Protein AF-0000000070408803 (afdb_homodimer)

Foldseek 3Di:
DPPDPPPPPPPPPPPVPPVDDALLDDPQADFDDQPPPDDQPCSVLLRSLRSLLSLCLQQVVVVVHDNVVSLVSSLVSQLVSLVPDPDDVSSVVSNVSSVVSSVRCVVPVPVSRDPDHDPCSPPPNSVVSD/DPPPPPPPPPPPPPPVPVVDDALLDDPQADQDDQPPPDDQPCSVLLRSLRSLLSLCLQQVVVVVHDNVVSLVSSLVSQLVSLVPDPDDVSSVVSNVSSVVSSVRCVVPVPVSRDPDHDPCSPPPNSVVSD

Structure (mmCIF, N/CA/C/O backbone):
data_AF-0000000070408803-model_v1
#
loop_
_entity.id
_entity.type
_entity.pdbx_description
1 polymer 'Uncharacterized protein LOC111105565'
#
loop_
_atom_site.group_PDB
_atom_site.id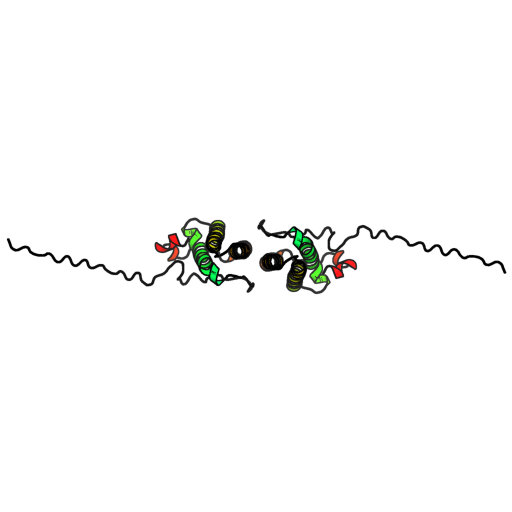
_atom_site.type_symbol
_atom_site.label_atom_id
_atom_site.label_alt_id
_atom_site.label_comp_id
_atom_site.label_asym_id
_atom_site.label_entity_id
_atom_site.label_seq_id
_atom_site.pdbx_PDB_ins_code
_atom_site.Cartn_x
_atom_site.Cartn_y
_atom_site.Cartn_z
_atom_site.occupancy
_atom_site.B_iso_or_equiv
_atom_site.auth_seq_id
_atom_site.auth_comp_id
_atom_site.auth_asym_id
_atom_site.auth_atom_id
_atom_site.pdbx_PDB_model_num
ATOM 1 N N . MET A 1 1 ? -14.156 -77.062 -26.797 1 40.03 1 MET A N 1
ATOM 2 C CA . MET A 1 1 ? -13.539 -75.688 -26.906 1 40.03 1 MET A CA 1
ATOM 3 C C . MET A 1 1 ? -13.445 -75.062 -25.531 1 40.03 1 MET A C 1
ATOM 5 O O . MET A 1 1 ? -14.469 -74.812 -24.875 1 40.03 1 MET A O 1
ATOM 9 N N . ARG A 1 2 ? -12.375 -75.375 -24.672 1 54.78 2 ARG A N 1
ATOM 10 C CA . ARG A 1 2 ? -12.094 -74.875 -23.312 1 54.78 2 ARG A CA 1
ATOM 11 C C . ARG A 1 2 ? -11.805 -73.375 -23.281 1 54.78 2 ARG A C 1
ATOM 13 O O . ARG A 1 2 ? -10.906 -72.938 -23.969 1 54.78 2 ARG A O 1
ATOM 20 N N . TRP A 1 3 ? -12.82 -72.562 -23.016 1 51.97 3 TRP A N 1
ATOM 21 C CA . TRP A 1 3 ? -12.672 -71.125 -22.891 1 51.97 3 TRP A CA 1
ATOM 22 C C . TRP A 1 3 ? -11.719 -70.75 -21.75 1 51.97 3 TRP A C 1
ATOM 24 O O . TRP A 1 3 ? -11.922 -71.188 -20.609 1 51.97 3 TRP A O 1
ATOM 34 N N . ALA A 1 4 ? -10.391 -70.562 -21.984 1 54.19 4 ALA A N 1
ATOM 35 C CA . ALA A 1 4 ? -9.43 -70 -21.031 1 54.19 4 ALA A CA 1
ATOM 36 C C . ALA A 1 4 ? -9.789 -68.562 -20.672 1 54.19 4 ALA A C 1
ATOM 38 O O . ALA A 1 4 ? -9.945 -67.688 -21.547 1 54.19 4 ALA A O 1
ATOM 39 N N . PHE A 1 5 ? -10.492 -68.25 -19.547 1 55.41 5 PHE A N 1
ATOM 40 C CA . PHE A 1 5 ? -10.719 -66.938 -19.016 1 55.41 5 PHE A CA 1
ATOM 41 C C . PHE A 1 5 ? -9.398 -66.25 -18.703 1 55.41 5 PHE A C 1
ATOM 43 O O . PHE A 1 5 ? -8.555 -66.812 -17.984 1 55.41 5 PHE A O 1
ATOM 50 N N . LEU A 1 6 ? -8.828 -65.438 -19.594 1 50.31 6 LEU A N 1
ATOM 51 C CA . LEU A 1 6 ? -7.68 -64.625 -19.297 1 50.31 6 LEU A CA 1
ATOM 52 C C . LEU A 1 6 ? -8.023 -63.562 -18.219 1 50.31 6 LEU A C 1
ATOM 54 O O . LEU A 1 6 ? -8.953 -62.781 -18.375 1 50.31 6 LEU A O 1
ATOM 58 N N . LEU A 1 7 ? -7.789 -63.844 -16.938 1 50.59 7 LEU A N 1
ATOM 59 C CA . LEU A 1 7 ? -7.898 -62.844 -15.859 1 50.59 7 LEU A CA 1
ATOM 60 C C . LEU A 1 7 ? -6.945 -61.688 -16.094 1 50.59 7 LEU A C 1
ATOM 62 O O . LEU A 1 7 ? -5.723 -61.875 -16.062 1 50.59 7 LEU A O 1
ATOM 66 N N . VAL A 1 8 ? -7.324 -60.656 -16.844 1 52.09 8 VAL A N 1
ATOM 67 C CA . VAL A 1 8 ? -6.543 -59.406 -16.938 1 52.09 8 VAL A CA 1
ATOM 68 C C . VAL A 1 8 ? -6.516 -58.719 -15.586 1 52.09 8 VAL A C 1
ATOM 70 O O . VAL A 1 8 ? -7.555 -58.281 -15.086 1 52.09 8 VAL A O 1
ATOM 73 N N . VAL A 1 9 ? -5.547 -58.969 -14.734 1 47.66 9 VAL A N 1
ATOM 74 C CA . VAL A 1 9 ? -5.328 -58.188 -13.523 1 47.66 9 VAL A CA 1
ATOM 75 C C . VAL A 1 9 ? -4.926 -56.781 -13.898 1 47.66 9 VAL A C 1
ATOM 77 O O . VAL A 1 9 ? -3.877 -56.562 -14.508 1 47.66 9 VAL A O 1
ATOM 80 N N . VAL A 1 10 ? -5.867 -55.812 -14.07 1 48.94 10 VAL A N 1
ATOM 81 C CA . VAL A 1 10 ? -5.512 -54.406 -14.156 1 48.94 10 VAL A CA 1
ATOM 82 C C . VAL A 1 10 ? -4.859 -53.969 -12.859 1 48.94 10 VAL A C 1
ATOM 84 O O . VAL A 1 10 ? -5.508 -53.938 -11.805 1 48.94 10 VAL A O 1
ATOM 87 N N . ILE A 1 11 ? -3.602 -54.156 -12.711 1 42.72 11 ILE A N 1
ATOM 88 C CA . ILE A 1 11 ? -2.9 -53.531 -11.594 1 42.72 11 ILE A CA 1
ATOM 89 C C . ILE A 1 11 ? -3.066 -52 -11.672 1 42.72 11 ILE A C 1
ATOM 91 O O . ILE A 1 11 ? -2.557 -51.375 -12.594 1 42.72 11 ILE A O 1
A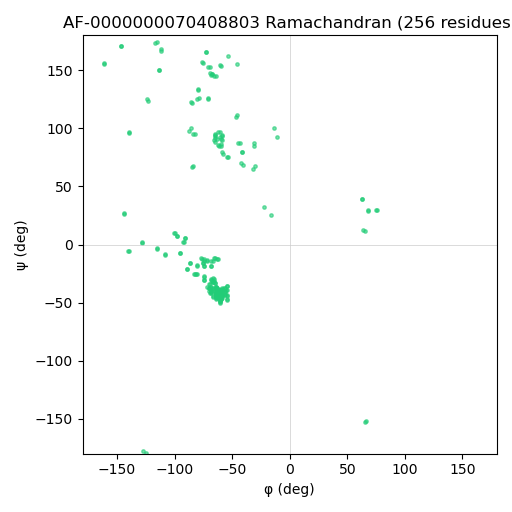TOM 95 N N . THR A 1 12 ? -4.176 -51.406 -11.25 1 42.53 12 THR A N 1
ATOM 96 C CA . THR A 1 12 ? -4.176 -49.969 -11.031 1 42.53 12 THR A CA 1
ATOM 97 C C . THR A 1 12 ? -3.059 -49.562 -10.078 1 42.53 12 THR A C 1
ATOM 99 O O . THR A 1 12 ? -3.072 -49.938 -8.898 1 42.53 12 THR A O 1
ATOM 102 N N . ILE A 1 13 ? -1.897 -49.562 -10.539 1 40.66 13 ILE A N 1
ATOM 103 C CA . ILE A 1 13 ? -0.877 -48.938 -9.711 1 40.66 13 ILE A CA 1
ATOM 104 C C . ILE A 1 13 ? -1.43 -47.656 -9.094 1 40.66 13 ILE A C 1
ATOM 106 O O . ILE A 1 13 ? -1.792 -46.719 -9.82 1 40.66 13 ILE A O 1
ATOM 110 N N . TRP A 1 14 ? -2.199 -47.781 -8.055 1 40.31 14 TRP A N 1
ATOM 111 C CA . TRP A 1 14 ? -2.393 -46.594 -7.254 1 40.31 14 TRP A CA 1
ATOM 112 C C . TRP A 1 14 ? -1.082 -45.812 -7.09 1 40.31 14 TRP A C 1
ATOM 114 O O . TRP A 1 14 ? -0.12 -46.344 -6.523 1 40.31 14 TRP A O 1
ATOM 124 N N . TYR A 1 15 ? -0.55 -45.219 -8.086 1 40.38 15 TYR A N 1
ATOM 125 C CA . TYR A 1 15 ? 0.474 -44.25 -7.742 1 40.38 15 TYR A CA 1
ATOM 126 C C . TYR A 1 15 ? 0.026 -43.375 -6.578 1 40.38 15 TYR A C 1
ATOM 128 O O . TYR A 1 15 ? -1.037 -42.75 -6.633 1 40.38 15 TYR A O 1
ATOM 136 N N . PRO A 1 16 ? 0.269 -43.812 -5.402 1 40.84 16 PRO A N 1
ATOM 137 C CA . PRO A 1 16 ? -0.025 -42.75 -4.43 1 40.84 16 PRO A CA 1
ATOM 138 C C . PRO A 1 16 ? 0.214 -41.344 -4.988 1 40.84 16 PRO A C 1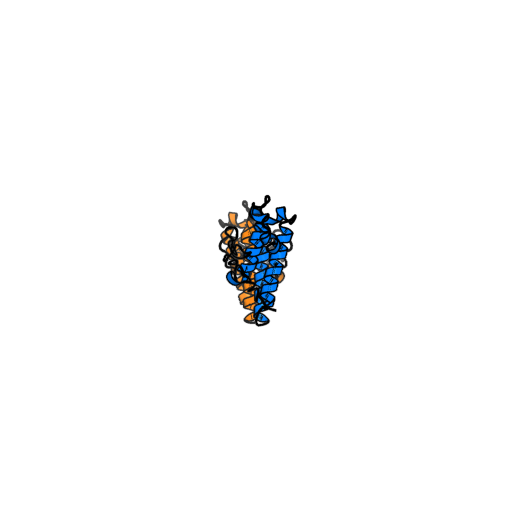
ATOM 140 O O . PRO A 1 16 ? 1.263 -41.094 -5.586 1 40.84 16 PRO A O 1
ATOM 143 N N . GLU A 1 17 ? -0.693 -40.719 -5.625 1 42.16 17 GLU A N 1
ATOM 144 C CA . GLU A 1 17 ? -0.375 -39.312 -5.723 1 42.16 17 GLU A CA 1
ATOM 145 C C . GLU A 1 17 ? 0.404 -38.812 -4.504 1 42.16 17 GLU A C 1
ATOM 147 O O . GLU A 1 17 ? -0.068 -38.938 -3.369 1 42.16 17 GLU A O 1
ATOM 152 N N . ALA A 1 18 ? 1.657 -39.25 -4.188 1 43.44 18 ALA A N 1
ATOM 153 C CA . ALA A 1 18 ? 2.451 -38.688 -3.105 1 43.44 18 ALA A CA 1
ATOM 154 C C . ALA A 1 18 ? 1.843 -37.375 -2.623 1 43.44 18 ALA A C 1
ATOM 156 O O . ALA A 1 18 ? 1.353 -36.562 -3.428 1 43.44 18 ALA A O 1
ATOM 157 N N . GLU A 1 19 ? 1.168 -37.25 -1.665 1 49.53 19 GLU A N 1
ATOM 158 C CA . GLU A 1 19 ? 0.649 -36 -1.085 1 49.53 19 GLU A CA 1
ATOM 159 C C . GLU A 1 19 ? 1.49 -34.812 -1.506 1 49.53 19 GLU A C 1
ATOM 161 O O . GLU A 1 19 ? 2.512 -34.5 -0.884 1 49.53 19 GLU A O 1
ATOM 166 N N . GLY A 1 20 ? 2.117 -34.812 -2.805 1 55.22 20 GLY A N 1
ATOM 167 C CA . GLY A 1 20 ? 3.131 -34.219 -3.664 1 55.22 20 GLY A CA 1
ATOM 168 C C . GLY A 1 20 ? 3.133 -32.688 -3.623 1 55.22 20 GLY A C 1
ATOM 169 O O . GLY A 1 20 ? 2.182 -32.094 -3.139 1 55.22 20 GLY A O 1
ATOM 170 N N . LEU A 1 21 ? 4.375 -32.156 -3.973 1 67.44 21 LEU A N 1
ATOM 171 C CA . LEU A 1 21 ? 4.605 -30.719 -4.211 1 67.44 21 LEU A CA 1
ATOM 172 C C . LEU A 1 21 ? 3.506 -30.141 -5.09 1 67.44 21 LEU A C 1
ATOM 174 O O . LEU A 1 21 ? 3.082 -30.766 -6.062 1 67.44 21 LEU A O 1
ATOM 178 N N . SER A 1 22 ? 2.807 -29.359 -4.457 1 87.38 22 SER A N 1
ATOM 179 C CA . SER A 1 22 ? 1.786 -28.609 -5.188 1 87.38 22 SER A CA 1
ATOM 180 C C . SER A 1 22 ? 2.055 -27.109 -5.133 1 87.38 22 SER A C 1
ATOM 182 O O . SER A 1 22 ? 3.033 -26.672 -4.523 1 87.38 22 SER A O 1
ATOM 184 N N . CYS A 1 23 ? 1.227 -26.453 -5.887 1 97.25 23 CYS A N 1
ATOM 185 C CA . CYS A 1 23 ? 1.359 -25 -5.898 1 97.25 23 CYS A CA 1
ATOM 186 C C . CYS A 1 23 ? 1.089 -24.422 -4.516 1 97.25 23 CYS A C 1
ATOM 188 O O . CYS A 1 23 ? 1.437 -23.266 -4.246 1 97.25 23 CYS A O 1
ATOM 190 N N . GLN A 1 24 ? 0.509 -25.344 -3.602 1 97.62 24 GLN A N 1
ATOM 191 C CA . GLN A 1 24 ? 0.129 -24.844 -2.291 1 97.62 24 GLN A CA 1
ATOM 192 C C . GLN A 1 24 ? 0.951 -25.484 -1.184 1 97.62 24 GLN A C 1
ATOM 194 O O . GLN A 1 24 ? 0.709 -25.25 0.001 1 97.62 24 GLN A O 1
ATOM 199 N N . ASN A 1 25 ? 1.745 -26.375 -1.597 1 95.44 25 ASN A N 1
ATOM 200 C CA . ASN A 1 25 ? 2.6 -27.109 -0.662 1 95.44 25 ASN A CA 1
ATOM 201 C C . ASN A 1 25 ? 4 -27.312 -1.229 1 95.44 25 ASN A C 1
ATOM 203 O O . ASN A 1 25 ? 4.227 -28.234 -2.006 1 95.44 25 ASN A O 1
ATOM 207 N N . HIS A 1 26 ? 4.863 -26.438 -0.841 1 96.38 26 HIS A N 1
ATOM 208 C CA . HIS A 1 26 ? 6.25 -26.453 -1.295 1 96.38 26 HIS A CA 1
ATOM 209 C C . HIS A 1 26 ? 7.145 -25.641 -0.364 1 96.38 26 HIS A C 1
ATOM 211 O O . HIS A 1 26 ? 6.699 -24.672 0.246 1 96.38 26 HIS A O 1
ATOM 217 N N . LYS A 1 27 ? 8.422 -25.922 -0.319 1 96.19 27 LYS A N 1
ATOM 218 C CA . LYS A 1 27 ? 9.328 -25.312 0.645 1 96.19 27 LYS A CA 1
ATOM 219 C C . LYS A 1 27 ? 9.633 -23.859 0.265 1 96.19 27 LYS A C 1
ATOM 221 O O . LYS A 1 27 ? 10.086 -23.078 1.104 1 96.19 27 LYS A O 1
ATOM 226 N N . HIS A 1 28 ? 9.375 -23.484 -1.046 1 96.81 28 HIS A N 1
ATOM 227 C CA . HIS A 1 28 ? 9.766 -22.156 -1.501 1 96.81 28 HIS A CA 1
ATOM 228 C C . HIS A 1 28 ? 8.586 -21.203 -1.467 1 96.81 28 HIS A C 1
ATOM 230 O O . HIS A 1 28 ? 8.664 -20.094 -2.016 1 96.81 28 HIS A O 1
ATOM 236 N N . ILE A 1 29 ? 7.457 -21.656 -0.899 1 97.12 29 ILE A N 1
ATOM 237 C CA . ILE A 1 29 ? 6.34 -20.734 -0.708 1 97.12 29 ILE A CA 1
ATOM 238 C C . ILE A 1 29 ? 6.109 -20.5 0.784 1 97.12 29 ILE A C 1
ATOM 240 O O . ILE A 1 29 ? 6.434 -21.359 1.607 1 97.12 29 ILE A O 1
ATOM 244 N N . ASN A 1 30 ? 5.613 -19.328 1.143 1 95.81 30 ASN A N 1
ATOM 245 C CA . ASN A 1 30 ? 5.434 -19.016 2.557 1 95.81 30 ASN A CA 1
ATOM 246 C C . ASN A 1 30 ? 4.176 -18.172 2.789 1 95.81 30 ASN A C 1
ATOM 248 O O . ASN A 1 30 ? 4.102 -17.422 3.758 1 95.81 30 ASN A O 1
ATOM 252 N N . GLY A 1 31 ? 3.207 -18.312 1.895 1 96.31 31 GLY A N 1
ATOM 253 C CA . GLY A 1 31 ? 1.985 -17.531 2.057 1 96.31 31 GLY A CA 1
ATOM 254 C C . GLY A 1 31 ? 2.199 -16.047 1.911 1 96.31 31 GLY A C 1
ATOM 255 O O . GLY A 1 31 ? 3.062 -15.602 1.149 1 96.31 31 GLY A O 1
ATOM 256 N N . CYS A 1 32 ? 1.336 -15.289 2.564 1 95.81 32 CYS A N 1
ATOM 257 C CA . CYS A 1 32 ? 1.41 -13.836 2.465 1 95.81 32 CYS A CA 1
ATOM 258 C C . CYS A 1 32 ? 2.387 -13.273 3.488 1 95.81 32 CYS A C 1
ATOM 260 O O . CYS A 1 32 ? 2.055 -13.156 4.672 1 95.81 32 CYS A O 1
ATOM 262 N N . SER A 1 33 ? 3.588 -12.953 3.086 1 91.12 33 SER A N 1
ATOM 263 C CA . SER A 1 33 ? 4.547 -12.25 3.938 1 91.12 33 SER A CA 1
ATOM 264 C C . SER A 1 33 ? 4.32 -10.742 3.904 1 91.12 33 SER A C 1
ATOM 266 O O . SER A 1 33 ? 4.867 -10.047 3.045 1 91.12 33 SER A O 1
ATOM 268 N N . ILE A 1 34 ? 3.611 -10.242 4.805 1 87 34 ILE A N 1
ATOM 269 C CA . ILE A 1 34 ? 3.279 -8.82 4.844 1 87 34 ILE A CA 1
ATOM 270 C C . ILE A 1 34 ? 4.457 -8.023 5.402 1 87 34 ILE A C 1
ATOM 272 O O . ILE A 1 34 ? 4.918 -8.289 6.516 1 87 34 ILE A O 1
ATOM 276 N N . PRO A 1 35 ? 4.848 -7.113 4.703 1 84.56 35 PRO A N 1
ATOM 277 C CA . PRO A 1 35 ? 6.004 -6.34 5.16 1 84.56 35 PRO A CA 1
ATOM 278 C C . PRO A 1 35 ? 5.691 -5.484 6.387 1 84.56 35 PRO A C 1
ATOM 280 O O . PRO A 1 35 ? 4.566 -5 6.535 1 84.56 35 PRO A O 1
ATOM 283 N N . LEU A 1 36 ? 6.707 -5.293 7.262 1 84.81 36 LEU A N 1
ATOM 284 C CA . LEU A 1 36 ? 6.699 -4.363 8.383 1 84.81 36 LEU A CA 1
ATOM 285 C C . LEU A 1 36 ? 5.633 -4.746 9.398 1 84.81 36 LEU A C 1
ATOM 287 O O . LEU A 1 36 ? 5.27 -3.939 10.258 1 84.81 36 LEU A O 1
ATOM 291 N N . GLY A 1 37 ? 5.113 -5.949 9.219 1 82.06 37 GLY A N 1
ATOM 292 C CA . GLY A 1 37 ? 4.07 -6.379 10.141 1 82.06 37 GLY A CA 1
ATOM 293 C C . GLY A 1 37 ? 2.783 -5.59 10 1 82.06 37 GLY A C 1
ATOM 294 O O . GLY A 1 37 ? 2.049 -5.406 10.969 1 82.06 37 GLY A O 1
ATOM 295 N N . LEU A 1 38 ? 2.506 -5.113 8.82 1 84 38 LEU A N 1
ATOM 296 C CA . LEU A 1 38 ? 1.301 -4.328 8.586 1 84 38 LEU A CA 1
ATOM 297 C C . LEU A 1 38 ? 0.048 -5.176 8.781 1 84 38 LEU A C 1
ATOM 299 O O . LEU A 1 38 ? 0.049 -6.371 8.484 1 84 38 LEU A O 1
ATOM 303 N N . PRO A 1 39 ? -0.985 -4.559 9.297 1 82.69 39 PRO A N 1
ATOM 304 C CA . PRO A 1 39 ? -2.186 -5.32 9.656 1 82.69 39 PRO A CA 1
ATOM 305 C C . PRO A 1 39 ? -3.119 -5.539 8.469 1 82.69 39 PRO A C 1
ATOM 307 O O . PRO A 1 39 ? -4.289 -5.141 8.516 1 82.69 39 PRO A O 1
ATOM 310 N N . PHE A 1 40 ? -2.684 -6.281 7.574 1 88.12 40 PHE A N 1
ATOM 311 C CA . PHE A 1 40 ? -3.539 -6.535 6.422 1 88.12 40 PHE A CA 1
ATOM 312 C C . PHE A 1 40 ? -4.582 -7.598 6.75 1 88.12 40 PHE A C 1
ATOM 314 O O . PHE A 1 40 ? -4.27 -8.609 7.387 1 88.12 40 PHE A O 1
ATOM 321 N N . LEU A 1 41 ? -5.77 -7.242 6.367 1 89.19 41 LEU A N 1
ATOM 322 C CA . LEU A 1 41 ? -6.848 -8.211 6.508 1 89.19 41 LEU A CA 1
ATOM 323 C C . LEU A 1 41 ? -6.754 -9.289 5.434 1 89.19 41 LEU A C 1
ATOM 325 O O . LEU A 1 41 ? -6.047 -9.117 4.438 1 89.19 41 LEU A O 1
ATOM 329 N N . TYR A 1 42 ? -7.348 -10.531 5.688 1 94.44 42 TYR A N 1
ATOM 330 C CA . TYR A 1 42 ? -7.594 -11.578 4.703 1 94.44 42 TYR A CA 1
ATOM 331 C C . TYR A 1 42 ? -6.301 -12.305 4.348 1 94.44 42 TYR A C 1
ATOM 333 O O . TYR A 1 42 ? -6.145 -12.797 3.229 1 94.44 42 TYR A O 1
ATOM 341 N N . LYS A 1 43 ? -5.434 -12.352 5.27 1 95.5 43 LYS A N 1
ATOM 342 C CA . LYS A 1 43 ? -4.176 -13.055 5.031 1 95.5 43 LYS A CA 1
ATOM 343 C C . LYS A 1 43 ? -4.418 -14.516 4.691 1 95.5 43 LYS A C 1
ATOM 345 O O . LYS A 1 43 ? -3.852 -15.039 3.729 1 95.5 43 LYS A O 1
ATOM 350 N N . GLN A 1 44 ? -5.281 -15.148 5.48 1 95.88 44 GLN A N 1
ATOM 351 C CA . GLN A 1 44 ? -5.566 -16.562 5.238 1 95.88 44 GLN A CA 1
ATOM 352 C C . GLN A 1 44 ? -6.371 -16.734 3.955 1 95.88 44 GLN A C 1
ATOM 354 O O . GLN A 1 44 ? -6.145 -17.688 3.205 1 95.88 44 GLN A O 1
ATOM 359 N N . LYS A 1 45 ? -7.215 -15.867 3.74 1 96.94 45 LYS A N 1
ATOM 360 C CA . LYS A 1 45 ? -8.055 -15.953 2.547 1 96.94 45 LYS A CA 1
ATOM 361 C C . LYS A 1 45 ? -7.211 -15.844 1.277 1 96.94 45 LYS A C 1
ATOM 363 O O . LYS A 1 45 ? -7.477 -16.531 0.292 1 96.94 45 LYS A O 1
ATOM 368 N N . PHE A 1 46 ? -6.184 -14.984 1.335 1 98.25 46 PHE A N 1
ATOM 369 C CA . PHE A 1 46 ? -5.391 -14.727 0.139 1 98.25 46 PHE A CA 1
ATOM 370 C C . PHE A 1 46 ? -4.191 -15.664 0.068 1 98.25 46 PHE A C 1
ATOM 372 O O . PHE A 1 46 ? -3.416 -15.609 -0.888 1 98.25 46 PHE A O 1
ATOM 379 N N . LYS A 1 47 ? -4.047 -16.562 0.996 1 98 47 LYS A N 1
ATOM 380 C CA . LYS A 1 47 ? -2.879 -17.422 1.075 1 98 47 LYS A CA 1
ATOM 381 C C . LYS A 1 47 ? -2.684 -18.203 -0.224 1 98 47 LYS A C 1
ATOM 383 O O . LYS A 1 47 ? -1.567 -18.281 -0.742 1 98 47 LYS A O 1
ATOM 388 N N . PRO A 1 48 ? -3.699 -18.734 -0.821 1 98.06 48 PRO A N 1
ATOM 389 C CA . PRO A 1 48 ? -3.453 -19.453 -2.076 1 98.06 48 PRO A CA 1
ATOM 390 C C . PRO A 1 48 ? -2.887 -18.547 -3.168 1 98.06 48 PRO A C 1
ATOM 392 O O . PRO A 1 48 ? -1.999 -18.953 -3.918 1 98.06 48 PRO A O 1
ATOM 395 N N . ALA A 1 49 ? -3.373 -17.328 -3.254 1 98.56 49 ALA A N 1
ATOM 396 C CA . ALA A 1 49 ? -2.854 -16.391 -4.238 1 98.56 49 ALA A CA 1
ATOM 397 C C . ALA A 1 49 ? -1.417 -15.984 -3.916 1 98.56 49 ALA A C 1
ATOM 399 O O . ALA A 1 49 ? -0.585 -15.852 -4.816 1 98.56 49 ALA A O 1
ATOM 400 N N . CYS A 1 50 ? -1.137 -15.844 -2.641 1 98.62 50 CYS A N 1
ATOM 401 C CA . CYS A 1 50 ? 0.22 -15.516 -2.219 1 98.62 50 CYS A CA 1
ATOM 402 C C . CYS A 1 50 ? 1.19 -16.625 -2.584 1 98.62 50 CYS A C 1
ATOM 404 O O . CYS A 1 50 ? 2.293 -16.375 -3.07 1 98.62 50 CYS A O 1
ATOM 406 N N . ASN A 1 51 ? 0.755 -17.844 -2.359 1 98.56 51 ASN A N 1
ATOM 407 C CA . ASN A 1 51 ? 1.593 -18.984 -2.721 1 98.56 51 ASN A CA 1
ATOM 408 C C . ASN A 1 51 ? 1.888 -19.016 -4.219 1 98.56 51 ASN A C 1
ATOM 410 O O . ASN A 1 51 ? 3.025 -19.25 -4.625 1 98.56 51 ASN A O 1
ATOM 414 N N . MET A 1 52 ? 0.922 -18.781 -4.984 1 98.62 52 MET A N 1
ATOM 415 C CA . MET A 1 52 ? 1.128 -18.703 -6.43 1 98.62 52 MET A CA 1
ATOM 416 C C . MET A 1 52 ? 2.096 -17.578 -6.789 1 98.62 52 MET A C 1
ATOM 418 O O . MET A 1 52 ? 2.955 -17.75 -7.656 1 98.62 52 MET A O 1
ATOM 422 N N . HIS A 1 53 ? 1.941 -16.516 -6.117 1 98.69 53 HIS A N 1
ATOM 423 C CA . HIS A 1 53 ? 2.801 -15.367 -6.359 1 98.69 53 HIS A CA 1
ATOM 424 C C . HIS A 1 53 ? 4.254 -15.68 -6.02 1 98.69 53 HIS A C 1
ATOM 426 O O . HIS A 1 53 ? 5.168 -15.281 -6.75 1 98.69 53 HIS A O 1
ATOM 432 N N . ASP A 1 54 ? 4.402 -16.453 -4.977 1 98.62 54 ASP A N 1
ATOM 433 C CA . ASP A 1 54 ? 5.742 -16.891 -4.613 1 98.62 54 ASP A CA 1
ATOM 434 C C . ASP A 1 54 ? 6.367 -17.734 -5.73 1 98.62 54 ASP A C 1
ATOM 436 O O . ASP A 1 54 ? 7.523 -17.516 -6.102 1 98.62 54 ASP A O 1
ATOM 440 N N . HIS A 1 55 ? 5.609 -18.625 -6.207 1 98.75 55 HIS A N 1
ATOM 441 C CA . HIS A 1 55 ? 6.125 -19.422 -7.312 1 98.75 55 HIS A CA 1
ATOM 442 C C . HIS A 1 55 ? 6.477 -18.547 -8.508 1 98.75 55 HIS A C 1
ATOM 444 O O . HIS A 1 55 ? 7.512 -18.75 -9.148 1 98.75 55 HIS A O 1
ATOM 450 N N . CYS A 1 56 ? 5.641 -17.656 -8.805 1 98.88 56 CYS A N 1
ATOM 451 C CA . CYS A 1 56 ? 5.887 -16.781 -9.953 1 98.88 56 CYS A CA 1
ATOM 452 C C . CYS A 1 56 ? 7.172 -15.984 -9.766 1 98.88 56 CYS A C 1
ATOM 454 O O . CYS A 1 56 ? 8.008 -15.938 -10.664 1 98.88 56 CYS A O 1
ATOM 456 N N . TYR A 1 57 ? 7.371 -15.477 -8.602 1 98.81 57 TYR A N 1
ATOM 457 C CA . TYR A 1 57 ? 8.586 -14.727 -8.305 1 98.81 57 TYR A CA 1
ATOM 458 C C . TYR A 1 57 ? 9.812 -15.617 -8.398 1 98.81 57 TYR A C 1
ATOM 460 O O . TYR A 1 57 ? 10.867 -15.188 -8.875 1 98.81 57 TYR A O 1
ATOM 468 N N . ASN A 1 58 ? 9.641 -16.797 -7.992 1 98.81 58 ASN A N 1
ATOM 469 C CA . ASN A 1 58 ? 10.75 -17.734 -7.961 1 98.81 58 ASN A CA 1
ATOM 470 C C . ASN A 1 58 ? 11.109 -18.234 -9.359 1 98.81 58 ASN A C 1
ATOM 472 O O . ASN A 1 58 ? 12.266 -18.547 -9.641 1 98.81 58 ASN A O 1
ATOM 476 N N . CYS A 1 59 ? 10.133 -18.234 -10.25 1 98.81 59 CYS A N 1
ATOM 477 C CA . CYS A 1 59 ? 10.32 -19.031 -11.461 1 98.81 59 CYS A CA 1
ATOM 478 C C . CYS A 1 59 ? 10.055 -18.203 -12.711 1 98.81 59 CYS A C 1
ATOM 480 O O . CYS A 1 59 ? 10.133 -18.719 -13.828 1 98.81 59 CYS A O 1
ATOM 482 N N . ALA A 1 60 ? 9.742 -16.969 -12.617 1 98.81 60 ALA A N 1
ATOM 483 C CA . ALA A 1 60 ? 9.312 -16.125 -13.734 1 98.81 60 ALA A CA 1
ATOM 484 C C . ALA A 1 60 ? 10.344 -16.156 -14.867 1 98.81 60 ALA A C 1
ATOM 486 O O . ALA A 1 60 ? 9.984 -16.328 -16.031 1 98.81 60 ALA A O 1
ATOM 487 N N . VAL A 1 61 ? 11.57 -16.078 -14.57 1 98.69 61 VAL A N 1
ATOM 488 C CA . VAL A 1 61 ? 12.625 -15.992 -15.586 1 98.69 61 VAL A CA 1
ATOM 489 C C . VAL A 1 61 ? 12.648 -17.281 -16.406 1 98.69 61 VAL A C 1
ATOM 491 O O . VAL A 1 61 ? 12.75 -17.234 -17.641 1 98.69 61 VAL A O 1
ATOM 494 N N . HIS A 1 62 ? 12.547 -18.391 -15.781 1 98.69 62 HIS A N 1
ATOM 495 C CA . HIS A 1 62 ? 12.492 -19.672 -16.469 1 98.69 62 HIS A CA 1
ATOM 496 C C . HIS A 1 62 ? 11.367 -19.688 -17.5 1 98.69 62 HIS A C 1
ATOM 498 O O . HIS A 1 62 ? 11.523 -20.266 -18.578 1 98.69 62 HIS A O 1
ATOM 504 N N . TYR A 1 63 ? 10.32 -19.047 -17.172 1 98.75 63 TYR A N 1
ATOM 505 C CA . TYR A 1 63 ? 9.148 -19.078 -18.031 1 98.75 63 TYR A CA 1
ATOM 506 C C . TYR A 1 63 ? 9.062 -17.812 -18.875 1 98.75 63 TYR A C 1
ATOM 508 O O . TYR A 1 63 ? 8.023 -17.531 -19.484 1 98.75 63 TYR A O 1
ATOM 516 N N . LYS A 1 64 ? 10.086 -16.984 -18.891 1 98.56 64 LYS A N 1
ATOM 517 C CA . LYS A 1 64 ? 10.195 -15.758 -19.688 1 98.56 64 LYS A CA 1
ATOM 518 C C . LYS A 1 64 ? 9.125 -14.75 -19.297 1 98.56 64 LYS A C 1
ATOM 520 O O . LYS A 1 64 ? 8.492 -14.141 -20.156 1 98.56 64 LYS A O 1
ATOM 525 N N . LYS A 1 65 ? 8.883 -14.68 -18.016 1 98.81 65 LYS A N 1
ATOM 526 C CA . LYS A 1 65 ? 7.996 -13.68 -17.438 1 98.81 65 LYS A CA 1
ATOM 527 C C . LYS A 1 65 ? 8.781 -12.68 -16.594 1 98.81 65 LYS A C 1
ATOM 529 O O . LYS A 1 65 ? 9.977 -12.859 -16.359 1 98.81 65 LYS A O 1
ATOM 534 N N . ASP A 1 66 ? 8.109 -11.617 -16.234 1 98.56 66 ASP A N 1
ATOM 535 C CA . ASP A 1 66 ? 8.758 -10.617 -15.391 1 98.56 66 ASP A CA 1
ATOM 536 C C . ASP A 1 66 ? 7.93 -10.305 -14.148 1 98.56 66 ASP A C 1
ATOM 538 O O . ASP A 1 66 ? 6.867 -10.898 -13.945 1 98.56 66 ASP A O 1
ATOM 542 N N . ARG A 1 67 ? 8.391 -9.438 -13.398 1 98.56 67 ARG A N 1
ATOM 543 C CA . ARG A 1 67 ? 7.746 -9.094 -12.133 1 98.56 67 ARG A CA 1
ATOM 544 C C . ARG A 1 67 ? 6.348 -8.531 -12.359 1 98.56 67 ARG A C 1
ATOM 546 O O . ARG A 1 67 ? 5.41 -8.867 -11.633 1 98.56 67 ARG A O 1
ATOM 553 N N . SER A 1 68 ? 6.23 -7.684 -13.344 1 97.88 68 SER A N 1
ATOM 554 C CA . SER A 1 68 ? 4.938 -7.074 -13.633 1 97.88 68 SER A CA 1
ATOM 555 C C . SER A 1 68 ? 3.889 -8.133 -13.953 1 97.88 68 SER A C 1
ATOM 557 O O . SER A 1 68 ? 2.736 -8.023 -13.539 1 97.88 68 SER A O 1
ATOM 559 N N . TYR A 1 69 ? 4.289 -9.086 -14.625 1 98.75 69 TYR A N 1
ATOM 560 C CA . TYR A 1 69 ? 3.398 -10.203 -14.922 1 98.75 69 TYR A CA 1
ATOM 561 C C . TYR A 1 69 ? 2.936 -10.883 -13.633 1 98.75 69 TYR A C 1
ATOM 563 O O . TYR A 1 69 ? 1.739 -11.109 -13.445 1 98.75 69 TYR A O 1
ATOM 571 N N . CYS A 1 70 ? 3.908 -11.219 -12.766 1 98.88 70 CYS A N 1
ATOM 572 C CA . CYS A 1 70 ? 3.598 -11.93 -11.523 1 98.88 70 CYS A CA 1
ATOM 573 C C . CYS A 1 70 ? 2.672 -11.094 -10.641 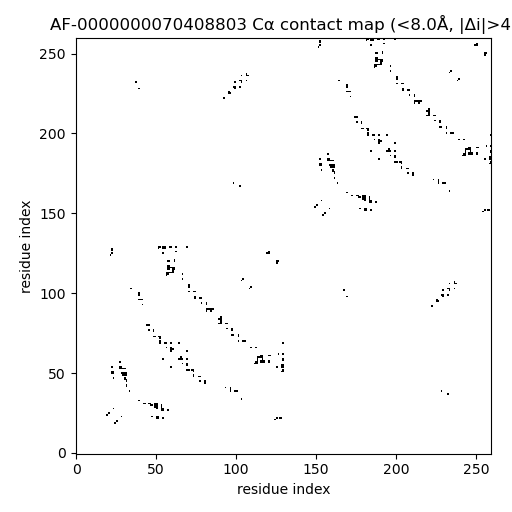1 98.88 70 CYS A C 1
ATOM 575 O O . CYS A 1 70 ? 1.728 -11.625 -10.055 1 98.88 70 CYS A O 1
ATOM 577 N N . ASP A 1 71 ? 2.916 -9.797 -10.641 1 98.44 71 ASP A N 1
ATOM 578 C CA . ASP A 1 71 ? 2.102 -8.922 -9.805 1 98.44 71 ASP A CA 1
ATOM 579 C C . ASP A 1 71 ? 0.688 -8.781 -10.367 1 98.44 71 ASP A C 1
ATOM 581 O O . ASP A 1 71 ? -0.285 -8.727 -9.617 1 98.44 71 ASP A O 1
ATOM 585 N N . SER A 1 72 ? 0.565 -8.75 -11.625 1 98.12 72 SER A N 1
ATOM 586 C CA . SER A 1 72 ? -0.75 -8.695 -12.25 1 98.12 72 SER A CA 1
ATOM 587 C C . SER A 1 72 ? -1.522 -9.992 -12.039 1 98.12 72 SER A C 1
ATOM 589 O O . SER A 1 72 ? -2.725 -9.969 -11.766 1 98.12 72 SER A O 1
ATOM 591 N N . LYS A 1 73 ? -0.812 -11.047 -12.164 1 98.81 73 LYS A N 1
ATOM 592 C CA . LYS A 1 73 ? -1.441 -12.344 -11.906 1 98.81 73 LYS A CA 1
ATOM 593 C C . LYS A 1 73 ? -1.906 -12.445 -10.461 1 98.81 73 LYS A C 1
ATOM 595 O O . LYS A 1 73 ? -2.986 -12.977 -10.188 1 98.81 73 LYS A O 1
ATOM 600 N N . PHE A 1 74 ? -1.069 -12 -9.602 1 98.81 74 PHE A N 1
ATOM 601 C CA . PHE A 1 74 ? -1.411 -11.969 -8.188 1 98.81 74 PHE A CA 1
ATOM 602 C C . PHE A 1 74 ? -2.719 -11.219 -7.957 1 98.81 74 PHE A C 1
ATOM 604 O O . PHE A 1 74 ? -3.627 -11.727 -7.297 1 98.81 74 PHE A O 1
ATOM 611 N N . ARG A 1 75 ? -2.863 -10.07 -8.547 1 97.88 75 ARG A N 1
ATOM 612 C CA . ARG A 1 75 ? -4.082 -9.273 -8.445 1 97.88 75 ARG A CA 1
ATOM 613 C C . ARG A 1 75 ? -5.285 -10.047 -8.977 1 97.88 75 ARG A C 1
ATOM 615 O O . ARG A 1 75 ? -6.34 -10.078 -8.328 1 97.88 75 ARG A O 1
ATOM 622 N N . ARG A 1 76 ? -5.16 -10.648 -10.102 1 98.31 76 ARG A N 1
ATOM 623 C CA . ARG A 1 76 ? -6.25 -11.406 -10.703 1 98.31 76 ARG A CA 1
ATOM 624 C C . ARG A 1 76 ? -6.656 -12.578 -9.82 1 98.31 76 ARG A C 1
ATOM 626 O O . ARG A 1 76 ? -7.844 -12.859 -9.648 1 98.31 76 ARG A O 1
ATOM 633 N N . ASP A 1 77 ? -5.645 -13.266 -9.312 1 98.69 77 ASP A N 1
ATOM 634 C CA . ASP A 1 77 ? -5.93 -14.398 -8.445 1 98.69 77 ASP A CA 1
ATOM 635 C C . ASP A 1 77 ? -6.719 -13.961 -7.211 1 98.69 77 ASP A C 1
ATOM 637 O O . ASP A 1 77 ? -7.668 -14.633 -6.805 1 98.69 77 ASP A O 1
ATOM 641 N N . MET A 1 78 ? -6.398 -12.867 -6.637 1 98.38 78 MET A N 1
ATOM 642 C CA . MET A 1 78 ? -7.137 -12.359 -5.48 1 98.38 78 MET A CA 1
ATOM 643 C C . MET A 1 78 ? -8.539 -11.914 -5.883 1 98.38 78 MET A C 1
ATOM 645 O O . MET A 1 78 ? -9.5 -12.164 -5.156 1 98.38 78 MET A O 1
ATOM 649 N N . ASP A 1 79 ? -8.641 -11.242 -7.035 1 97.81 79 ASP A N 1
ATOM 650 C CA . ASP A 1 79 ? -9.945 -10.828 -7.535 1 97.81 79 ASP A CA 1
ATOM 651 C C . ASP A 1 79 ? -10.883 -12.023 -7.688 1 97.81 79 ASP A C 1
ATOM 653 O O . ASP A 1 79 ? -12.062 -11.938 -7.352 1 97.81 79 ASP A O 1
ATOM 657 N N . ASN A 1 80 ? -10.32 -13.078 -8.164 1 98.25 80 ASN A N 1
ATOM 658 C CA . ASN A 1 80 ? -11.109 -14.289 -8.32 1 98.25 80 ASN A CA 1
ATOM 659 C C . ASN A 1 80 ? -11.594 -14.82 -6.973 1 98.25 80 ASN A C 1
ATOM 661 O O . ASN A 1 80 ? -12.727 -15.297 -6.859 1 98.25 80 ASN A O 1
ATOM 665 N N . ILE A 1 81 ? -10.742 -14.773 -6.031 1 98 81 ILE A N 1
ATOM 666 C CA . ILE A 1 81 ? -11.133 -15.172 -4.684 1 98 81 ILE A CA 1
ATOM 667 C C . ILE A 1 81 ? -12.273 -14.289 -4.191 1 98 81 ILE A C 1
ATOM 669 O O . ILE A 1 81 ? -13.25 -14.781 -3.623 1 98 81 ILE A O 1
ATOM 673 N N . CYS A 1 82 ? -12.172 -13.016 -4.449 1 97.81 82 CYS A N 1
ATOM 674 C CA . CYS A 1 82 ? -13.172 -12.07 -3.988 1 97.81 82 CYS A CA 1
ATOM 675 C C . CYS A 1 82 ? -14.5 -12.281 -4.711 1 97.81 82 CYS A C 1
ATOM 677 O O . CYS A 1 82 ? -15.57 -12.039 -4.141 1 97.81 82 CYS A O 1
ATOM 679 N N . ASN A 1 83 ? -14.469 -12.727 -5.879 1 97.56 83 ASN A N 1
ATOM 680 C CA . ASN A 1 83 ? -15.68 -12.961 -6.668 1 97.56 83 ASN A CA 1
ATOM 681 C C . ASN A 1 83 ? -16.5 -14.109 -6.094 1 97.56 83 ASN A C 1
ATOM 683 O O . ASN A 1 83 ? -17.672 -14.273 -6.445 1 97.56 83 ASN A O 1
ATOM 687 N N . GLN A 1 84 ? -15.898 -14.859 -5.227 1 96.94 84 GLN A N 1
ATOM 688 C CA . GLN A 1 84 ? -16.609 -15.977 -4.613 1 96.94 84 GLN A CA 1
ATOM 689 C C . GLN A 1 84 ? -17.297 -15.555 -3.318 1 96.94 84 GLN A C 1
ATOM 691 O O . GLN A 1 84 ? -17.875 -16.375 -2.619 1 96.94 84 GLN A O 1
ATOM 696 N N . ALA A 1 85 ? -17.266 -14.32 -2.992 1 95 85 ALA A N 1
ATOM 697 C CA . ALA A 1 85 ? -17.875 -13.82 -1.757 1 95 85 ALA A CA 1
ATOM 698 C C . ALA A 1 85 ? -19.375 -14.109 -1.721 1 95 85 ALA A C 1
ATOM 700 O O . ALA A 1 85 ? -20.031 -14.125 -2.762 1 95 85 ALA A O 1
ATOM 701 N N . ASN A 1 86 ? -19.906 -14.211 -0.523 1 93.75 86 ASN A N 1
ATOM 702 C CA . ASN A 1 86 ? -21.281 -14.641 -0.317 1 93.75 86 ASN A CA 1
ATOM 703 C C . ASN A 1 86 ? -22.266 -13.492 -0.546 1 93.75 86 ASN A C 1
ATOM 705 O O . ASN A 1 86 ? -23.453 -13.727 -0.727 1 93.75 86 ASN A O 1
ATOM 709 N N . ASN A 1 87 ? -21.781 -12.25 -0.366 1 93.94 87 ASN A N 1
ATOM 710 C CA . ASN A 1 87 ? -22.625 -11.078 -0.569 1 93.94 87 ASN A CA 1
ATOM 711 C C . ASN A 1 87 ? -21.844 -9.891 -1.112 1 93.94 87 ASN A C 1
ATOM 713 O O . ASN A 1 87 ? -20.609 -9.938 -1.172 1 93.94 87 ASN A O 1
ATOM 717 N N . ALA A 1 88 ? -22.609 -8.891 -1.49 1 90.69 88 ALA A N 1
ATOM 718 C CA . ALA A 1 88 ? -22.031 -7.738 -2.174 1 90.69 88 ALA A CA 1
ATOM 719 C C . ALA A 1 88 ? -21.109 -6.961 -1.25 1 90.69 88 ALA A C 1
ATOM 721 O O . ALA A 1 88 ? -20.047 -6.488 -1.679 1 90.69 88 ALA A O 1
ATOM 722 N N . LEU A 1 89 ? -21.438 -6.855 -0.034 1 89.94 89 LEU A N 1
ATOM 723 C CA . LEU A 1 89 ? -20.625 -6.105 0.914 1 89.94 89 LEU A CA 1
ATOM 724 C C . LEU A 1 89 ? -19.281 -6.789 1.132 1 89.94 89 LEU A C 1
ATOM 726 O O . LEU A 1 89 ? -18.234 -6.133 1.121 1 89.94 89 LEU A O 1
ATOM 730 N N . GLU A 1 90 ? -19.281 -8.039 1.288 1 92.81 90 GLU A N 1
ATOM 731 C CA . GLU A 1 90 ? -18.047 -8.797 1.431 1 92.81 90 GLU A CA 1
ATOM 732 C C . GLU A 1 90 ? -17.188 -8.68 0.177 1 92.81 90 GLU A C 1
ATOM 734 O O . GLU A 1 90 ? -15.961 -8.562 0.267 1 92.81 90 GLU A O 1
ATOM 739 N N . ARG A 1 91 ? -17.797 -8.711 -0.89 1 94.38 91 ARG A N 1
ATOM 740 C CA . ARG A 1 91 ? -17.062 -8.625 -2.145 1 94.38 91 ARG A CA 1
ATOM 741 C C . ARG A 1 91 ? -16.344 -7.285 -2.277 1 94.38 91 ARG A C 1
ATOM 743 O O . ARG A 1 91 ? -15.172 -7.23 -2.648 1 94.38 91 ARG A O 1
ATOM 750 N N . VAL A 1 92 ? -17.078 -6.258 -1.953 1 90.5 92 VAL A N 1
ATOM 751 C CA . VAL A 1 92 ? -16.5 -4.922 -2.047 1 90.5 92 VAL A CA 1
ATOM 752 C C . VAL A 1 92 ? -15.328 -4.801 -1.076 1 90.5 92 VAL A C 1
ATOM 754 O O . VAL A 1 92 ? -14.258 -4.32 -1.447 1 90.5 92 VAL A O 1
ATOM 757 N N . THR A 1 93 ? -15.5 -5.25 0.125 1 91.44 93 THR A N 1
ATOM 758 C CA . THR A 1 93 ? -14.438 -5.207 1.125 1 91.44 93 THR A CA 1
ATOM 759 C C . THR A 1 93 ? -13.234 -6.027 0.67 1 91.44 93 THR A C 1
ATOM 761 O O . THR A 1 93 ? -12.094 -5.57 0.772 1 91.44 93 THR A O 1
ATOM 764 N N . CYS A 1 94 ? -13.539 -7.129 0.155 1 95.12 94 CYS A N 1
ATOM 765 C CA . CYS A 1 94 ? -12.484 -8.016 -0.331 1 95.12 94 CYS A CA 1
ATOM 766 C C . CYS A 1 94 ? -11.688 -7.355 -1.444 1 95.12 94 CYS A C 1
ATOM 768 O O . CYS A 1 94 ? -10.453 -7.395 -1.435 1 95.12 94 CYS A O 1
ATOM 770 N N . LYS A 1 95 ? -12.352 -6.715 -2.279 1 93.62 95 LYS A N 1
ATOM 771 C CA . LYS A 1 95 ? -11.695 -6.07 -3.41 1 93.62 95 LYS A CA 1
ATOM 772 C C . LYS A 1 95 ? -10.844 -4.887 -2.949 1 93.62 95 LYS A C 1
ATOM 774 O O . LYS A 1 95 ? -9.797 -4.605 -3.527 1 93.62 95 LYS A O 1
ATOM 779 N N . LEU A 1 96 ? -11.305 -4.27 -1.963 1 91 96 LEU A N 1
ATOM 780 C CA . LEU A 1 96 ? -10.516 -3.172 -1.411 1 91 96 LEU A CA 1
ATOM 781 C C . LEU A 1 96 ? -9.242 -3.695 -0.751 1 91 96 LEU A C 1
ATOM 783 O O . LEU A 1 96 ? -8.172 -3.1 -0.896 1 91 96 LEU A O 1
ATOM 787 N N . VAL A 1 97 ? -9.336 -4.727 -0.1 1 93.56 97 VAL A N 1
ATOM 788 C CA . VAL A 1 97 ? -8.172 -5.336 0.532 1 93.56 97 VAL A CA 1
ATOM 789 C C . VAL A 1 97 ? -7.203 -5.836 -0.539 1 93.56 97 VAL A C 1
ATOM 791 O O . VAL A 1 97 ? -5.984 -5.746 -0.373 1 93.56 97 VAL A O 1
ATOM 794 N N . CYS A 1 98 ? -7.754 -6.234 -1.617 1 94.62 98 CYS A N 1
ATOM 795 C CA . CYS A 1 98 ? -6.926 -6.66 -2.742 1 94.62 98 CYS A CA 1
ATOM 796 C C . CYS A 1 98 ? -6.008 -5.531 -3.199 1 94.62 98 CYS A C 1
ATOM 798 O O . CYS A 1 98 ? -4.84 -5.77 -3.516 1 94.62 98 CYS A O 1
ATOM 800 N N . ILE A 1 99 ? -6.512 -4.43 -3.174 1 90.81 99 ILE A N 1
ATOM 801 C CA . ILE A 1 99 ? -5.738 -3.271 -3.607 1 90.81 99 ILE A CA 1
ATOM 802 C C . ILE A 1 99 ? -4.543 -3.07 -2.676 1 90.81 99 ILE A C 1
ATOM 804 O O . ILE A 1 99 ? -3.438 -2.773 -3.131 1 90.81 99 ILE A O 1
ATOM 808 N N . ASN A 1 100 ? -4.773 -3.27 -1.433 1 90.88 100 ASN A N 1
ATOM 809 C CA . ASN A 1 100 ? -3.695 -3.133 -0.458 1 90.88 100 ASN A CA 1
ATOM 810 C C . ASN A 1 100 ? -2.559 -4.113 -0.737 1 90.88 100 ASN A C 1
ATOM 812 O O . ASN A 1 100 ? -1.391 -3.721 -0.767 1 90.88 100 ASN A O 1
ATOM 816 N N . TYR A 1 101 ? -2.926 -5.332 -0.944 1 94.94 101 TYR A N 1
ATOM 817 C CA . TYR A 1 101 ? -1.925 -6.359 -1.203 1 94.94 101 TYR A CA 1
ATOM 818 C C . TYR A 1 101 ? -1.182 -6.078 -2.504 1 94.94 101 TYR A C 1
ATOM 820 O O . TYR A 1 101 ? 0.048 -6.16 -2.553 1 94.94 101 TYR A O 1
ATOM 828 N N . HIS A 1 102 ? -1.925 -5.766 -3.484 1 95.25 102 HIS A N 1
ATOM 829 C CA . HIS A 1 102 ? -1.313 -5.504 -4.781 1 95.25 102 HIS A CA 1
ATOM 830 C C . HIS A 1 102 ? -0.377 -4.301 -4.719 1 95.25 102 HIS A C 1
ATOM 832 O O . HIS A 1 102 ? 0.73 -4.344 -5.258 1 95.25 102 HIS A O 1
ATOM 838 N N . ALA A 1 103 ? -0.799 -3.258 -4.086 1 92.69 103 ALA A N 1
ATOM 839 C CA . ALA A 1 103 ? 0.042 -2.078 -3.91 1 92.69 103 ALA A CA 1
ATOM 840 C C . ALA A 1 103 ? 1.32 -2.424 -3.152 1 92.69 103 ALA A C 1
ATOM 842 O O . ALA A 1 103 ? 2.406 -1.962 -3.512 1 92.69 103 ALA A O 1
ATOM 843 N N . ALA A 1 104 ? 1.195 -3.195 -2.137 1 93.44 104 ALA A N 1
ATOM 844 C CA . ALA A 1 104 ? 2.348 -3.559 -1.317 1 93.44 104 ALA A CA 1
ATOM 845 C C . ALA A 1 104 ? 3.416 -4.258 -2.154 1 93.44 104 ALA A C 1
ATOM 847 O O . ALA A 1 104 ? 4.605 -3.953 -2.037 1 93.44 104 ALA A O 1
ATOM 848 N N . VAL A 1 105 ? 3.01 -5.18 -2.996 1 95.62 105 VAL A N 1
ATOM 849 C CA . VAL A 1 105 ? 4.016 -5.918 -3.758 1 95.62 105 VAL A CA 1
ATOM 850 C C . VAL A 1 105 ? 4.586 -5.027 -4.859 1 95.62 105 VAL A C 1
ATOM 852 O O . VAL A 1 105 ? 5.75 -5.164 -5.234 1 95.62 105 VAL A O 1
ATOM 855 N N . GLN A 1 106 ? 3.803 -4.105 -5.387 1 94.31 106 GLN A N 1
ATOM 856 C CA . GLN A 1 106 ? 4.34 -3.162 -6.363 1 94.31 106 GLN A CA 1
ATOM 857 C C . GLN A 1 106 ? 5.387 -2.254 -5.73 1 94.31 106 GLN A C 1
ATOM 859 O O . GLN A 1 106 ? 6.402 -1.94 -6.355 1 94.31 106 GLN A O 1
ATOM 864 N N . LEU A 1 107 ? 5.195 -1.966 -4.527 1 92.31 107 LEU A N 1
ATOM 865 C CA . LEU A 1 107 ? 6.059 -1.002 -3.85 1 92.31 107 LEU A CA 1
ATOM 866 C C . LEU A 1 107 ? 7.266 -1.694 -3.229 1 92.31 107 LEU A C 1
ATOM 868 O O . LEU A 1 107 ? 8.32 -1.08 -3.066 1 92.31 107 LEU A O 1
ATOM 872 N N . SER A 1 108 ? 7.188 -3.004 -2.982 1 92.56 108 SER A N 1
ATOM 873 C CA . SER A 1 108 ? 8.25 -3.58 -2.166 1 92.56 108 SER A CA 1
ATOM 874 C C . SER A 1 108 ? 8.672 -4.949 -2.689 1 92.56 108 SER A C 1
ATOM 876 O O . SER A 1 108 ? 9.641 -5.539 -2.203 1 92.56 108 SER A O 1
ATOM 878 N N . GLY A 1 109 ? 8.047 -5.469 -3.637 1 93.88 109 GLY A N 1
ATOM 879 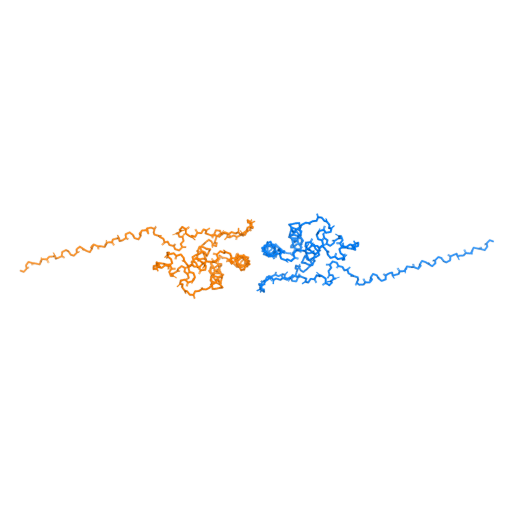C CA . GLY A 1 109 ? 8.273 -6.836 -4.074 1 93.88 109 GLY A CA 1
ATOM 880 C C . GLY A 1 109 ? 9.555 -7.008 -4.855 1 93.88 109 GLY A C 1
ATOM 881 O O . GLY A 1 109 ? 10.039 -8.125 -5.031 1 93.88 109 GLY A O 1
ATOM 882 N N . GLU A 1 110 ? 10.148 -5.949 -5.336 1 94.44 110 GLU A N 1
ATOM 883 C CA . GLU A 1 110 ? 11.32 -6.016 -6.207 1 94.44 110 GLU A CA 1
ATOM 884 C C . GLU A 1 110 ? 12.461 -6.781 -5.543 1 94.44 110 GLU A C 1
ATOM 886 O O . GLU A 1 110 ? 13.133 -7.59 -6.188 1 94.44 110 GLU A O 1
ATOM 891 N N . ALA A 1 111 ? 12.602 -6.609 -4.32 1 93.06 111 ALA A N 1
ATOM 892 C CA . ALA A 1 111 ? 13.711 -7.207 -3.584 1 93.06 111 ALA A CA 1
ATOM 893 C C . ALA A 1 111 ? 13.57 -8.727 -3.52 1 93.06 111 ALA A C 1
ATOM 895 O O . ALA A 1 111 ? 14.547 -9.43 -3.252 1 93.06 111 ALA A O 1
ATOM 896 N N . TYR A 1 112 ? 12.406 -9.242 -3.756 1 96.19 112 TYR A N 1
ATOM 897 C CA . TYR A 1 112 ? 12.156 -10.672 -3.564 1 96.19 112 TYR A CA 1
ATOM 898 C C . TYR A 1 112 ? 12 -11.383 -4.902 1 96.19 112 TYR A C 1
ATOM 900 O O . TYR A 1 112 ? 11.891 -12.609 -4.953 1 96.19 112 TYR A O 1
ATOM 908 N N . PHE A 1 113 ? 11.922 -10.625 -5.988 1 98.31 113 PHE A N 1
ATOM 909 C CA . PHE A 1 113 ? 11.844 -11.211 -7.32 1 98.31 113 PHE A CA 1
ATOM 910 C C . PHE A 1 113 ? 13.172 -11.844 -7.715 1 98.31 113 PHE A C 1
ATOM 912 O O . PHE A 1 113 ? 14.203 -11.172 -7.746 1 98.31 113 PHE A O 1
ATOM 919 N N . GLN A 1 114 ? 13.109 -13.102 -8.094 1 98.25 114 GLN A N 1
ATOM 920 C CA . GLN A 1 114 ? 14.344 -13.82 -8.398 1 98.25 114 GLN A CA 1
ATOM 921 C C . GLN A 1 114 ? 14.773 -13.594 -9.844 1 98.25 114 GLN A C 1
ATOM 923 O O . GLN A 1 114 ? 14.062 -13.977 -10.773 1 98.25 114 GLN A O 1
ATOM 928 N N . VAL A 1 115 ? 16.031 -13.055 -9.992 1 97.31 115 VAL A N 1
ATOM 929 C CA . VAL A 1 115 ? 16.547 -12.766 -11.328 1 97.31 115 VAL A CA 1
ATOM 930 C C . VAL A 1 115 ? 17.078 -14.055 -11.969 1 97.31 115 VAL A C 1
ATOM 932 O O . VAL A 1 115 ? 17.266 -14.117 -13.18 1 97.31 115 VAL A O 1
ATOM 935 N N . GLN A 1 116 ? 17.328 -15.016 -11.125 1 97.69 116 GLN A N 1
ATOM 936 C CA . GLN A 1 116 ? 17.609 -16.391 -11.555 1 97.69 116 GLN A CA 1
ATOM 937 C C . GLN A 1 116 ? 16.641 -17.375 -10.914 1 97.69 116 GLN A C 1
ATOM 939 O O . GLN A 1 116 ? 16.531 -17.438 -9.695 1 97.69 116 GLN A O 1
ATOM 944 N N . SER A 1 117 ? 15.961 -18.125 -11.781 1 98.56 117 SER A N 1
ATOM 945 C CA . SER A 1 117 ? 14.969 -19.062 -11.266 1 98.56 117 SER A CA 1
ATOM 946 C C . SER A 1 117 ? 15.625 -20.219 -10.516 1 98.56 117 SER A C 1
ATOM 948 O O . SER A 1 117 ? 16.75 -20.625 -10.852 1 98.56 117 SER A O 1
ATOM 950 N N . PHE A 1 118 ? 14.883 -20.766 -9.594 1 98.44 118 PHE A N 1
ATOM 951 C CA . PHE A 1 118 ? 15.328 -21.938 -8.844 1 98.44 118 PHE A CA 1
ATOM 952 C C . PHE A 1 118 ? 15.305 -23.188 -9.711 1 98.44 118 PHE A C 1
ATOM 954 O O . PHE A 1 118 ? 14.602 -23.234 -10.727 1 98.44 118 PHE A O 1
ATOM 961 N N . ASP A 1 119 ? 15.914 -24.188 -9.273 1 97.94 119 ASP A N 1
ATOM 962 C CA . ASP A 1 119 ? 16.031 -25.438 -10.031 1 97.94 119 ASP A CA 1
ATOM 963 C C . ASP A 1 119 ? 14.68 -26.125 -10.188 1 97.94 119 ASP A C 1
ATOM 965 O O . ASP A 1 119 ? 14.391 -26.703 -11.234 1 97.94 119 ASP A O 1
ATOM 969 N N . TYR A 1 120 ? 13.875 -25.969 -9.258 1 97.5 120 TYR A N 1
ATOM 970 C CA . TYR A 1 120 ? 12.617 -26.703 -9.289 1 97.5 120 TYR A CA 1
ATOM 971 C C . TYR A 1 120 ? 11.68 -26.156 -10.359 1 97.5 120 TYR A C 1
ATOM 973 O O . TYR A 1 120 ? 10.688 -26.781 -10.711 1 97.5 120 TYR A O 1
ATOM 981 N N . CYS A 1 121 ? 12.062 -24.969 -10.82 1 98.31 121 CYS A N 1
ATOM 982 C CA . CYS A 1 121 ? 11.211 -24.328 -11.82 1 98.31 121 CYS A CA 1
ATOM 983 C C . CYS A 1 121 ? 11.18 -25.141 -13.109 1 98.31 121 CYS A C 1
ATOM 985 O O . CYS A 1 121 ? 10.297 -24.938 -13.953 1 98.31 121 CYS A O 1
ATOM 987 N N . LYS A 1 122 ? 12.031 -26.109 -13.25 1 97.81 122 LYS A N 1
ATOM 988 C CA . LYS A 1 122 ? 12.109 -26.938 -14.445 1 97.81 122 LYS A CA 1
ATOM 989 C C . LYS A 1 122 ? 11.148 -28.109 -14.359 1 97.81 122 LYS A C 1
ATOM 991 O O . LYS A 1 122 ? 10.898 -28.797 -15.359 1 97.81 122 LYS A O 1
ATOM 996 N N . GLU A 1 123 ? 10.703 -28.344 -13.164 1 96.31 123 GLU A N 1
ATOM 997 C CA . GLU A 1 123 ? 9.797 -29.469 -12.984 1 96.31 123 GLU A CA 1
ATOM 998 C C . GLU A 1 123 ? 8.461 -29.219 -13.68 1 96.31 123 GLU A C 1
ATOM 1000 O O . GLU A 1 123 ? 7.953 -28.109 -13.68 1 96.31 123 GLU A O 1
ATOM 1005 N N . SER A 1 124 ? 7.879 -30.25 -14.172 1 93.38 124 SER A N 1
ATOM 1006 C CA . SER A 1 124 ? 6.723 -30.141 -15.055 1 93.38 124 SER A CA 1
ATOM 1007 C C . SER A 1 124 ? 5.516 -29.578 -14.312 1 93.38 124 SER A C 1
ATOM 1009 O O . SER A 1 124 ? 4.707 -28.859 -14.898 1 93.38 124 SER A O 1
ATOM 1011 N N . TRP A 1 125 ? 5.457 -29.828 -13.031 1 94.25 125 TRP A N 1
ATOM 1012 C CA . TRP A 1 125 ? 4.273 -29.422 -12.273 1 94.25 125 TRP A CA 1
ATOM 1013 C C . TRP A 1 125 ? 4.285 -27.922 -12.008 1 94.25 125 TRP A C 1
ATOM 1015 O O . TRP A 1 125 ? 3.254 -27.344 -11.672 1 94.25 125 TRP A O 1
ATOM 1025 N N . VAL A 1 126 ? 5.391 -27.203 -12.234 1 97.31 126 VAL A N 1
ATOM 1026 C CA . VAL A 1 126 ? 5.559 -25.812 -11.812 1 97.31 126 VAL A CA 1
ATOM 1027 C C . VAL A 1 126 ? 4.902 -24.875 -12.828 1 97.31 126 VAL A C 1
ATOM 1029 O O . VAL A 1 126 ? 4.449 -23.781 -12.477 1 97.31 126 VAL A O 1
ATOM 1032 N N . LYS A 1 127 ? 4.789 -25.312 -14.055 1 96.38 127 LYS A N 1
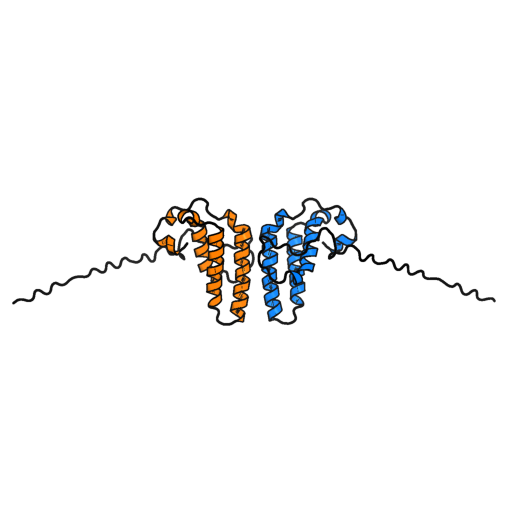ATOM 1033 C CA . LYS A 1 127 ? 4.219 -24.484 -15.109 1 96.38 127 LYS A CA 1
ATOM 1034 C C . LYS A 1 127 ? 2.832 -23.969 -14.719 1 96.38 127 LYS A C 1
ATOM 1036 O O . LYS A 1 127 ? 2.504 -22.812 -14.945 1 96.38 127 LYS A O 1
ATOM 1041 N N . LYS A 1 128 ? 2.057 -24.828 -14.07 1 96.5 128 LYS A N 1
ATOM 1042 C CA . LYS A 1 128 ? 0.693 -24.453 -13.703 1 96.5 128 LYS A CA 1
ATOM 1043 C C . LYS A 1 128 ? 0.687 -23.484 -12.531 1 96.5 128 LYS A C 1
ATOM 1045 O O . LYS A 1 128 ? -0.346 -22.891 -12.219 1 96.5 128 LYS A O 1
ATOM 1050 N N . CYS A 1 129 ? 1.78 -23.297 -11.844 1 97.88 129 CYS A N 1
ATOM 1051 C CA . CYS A 1 129 ? 1.869 -22.453 -10.648 1 97.88 129 CYS A CA 1
ATOM 1052 C C . CYS A 1 129 ? 2.348 -21.062 -11 1 97.88 129 CYS A C 1
ATOM 1054 O O . CYS A 1 129 ? 2.379 -20.172 -10.141 1 97.88 129 CYS A O 1
ATOM 1056 N N . VAL A 1 130 ? 2.736 -20.906 -12.273 1 97.69 130 VAL A N 1
ATOM 1057 C CA . VAL A 1 130 ? 3.289 -19.625 -12.719 1 97.69 130 VAL A CA 1
ATOM 1058 C C . VAL A 1 130 ? 2.342 -18.969 -13.719 1 97.69 130 VAL A C 1
ATOM 1060 O O . VAL A 1 130 ? 1.728 -19.656 -14.539 1 97.69 130 VAL A O 1
ATOM 1063 N N . MET B 1 1 ? -18.828 72.438 32.562 1 40.5 1 MET B N 1
ATOM 1064 C CA . MET B 1 1 ? -17.906 71.312 32.406 1 40.5 1 MET B CA 1
ATOM 1065 C C . MET B 1 1 ? -18.078 70.688 31.047 1 40.5 1 MET B C 1
ATOM 1067 O O . MET B 1 1 ? -19.156 70.188 30.703 1 40.5 1 MET B O 1
ATOM 1071 N N . ARG B 1 2 ? -17.375 71.188 29.922 1 54.66 2 ARG B N 1
ATOM 1072 C CA . ARG B 1 2 ? -17.391 70.75 28.531 1 54.66 2 ARG B CA 1
ATOM 1073 C C . ARG B 1 2 ? -16.812 69.312 28.375 1 54.66 2 ARG B C 1
ATOM 1075 O O . ARG B 1 2 ? -15.688 69.062 28.781 1 54.66 2 ARG B O 1
ATOM 1082 N N . TRP B 1 3 ? -17.656 68.312 28.375 1 53.16 3 TRP B N 1
ATOM 1083 C CA . TRP B 1 3 ? -17.266 66.875 28.172 1 53.16 3 TRP B CA 1
ATOM 1084 C C . TRP B 1 3 ? -16.578 66.688 26.828 1 53.16 3 TRP B C 1
ATOM 1086 O O . TRP B 1 3 ? -17.141 67.062 25.781 1 53.16 3 TRP B O 1
ATOM 1096 N N . ALA B 1 4 ? -15.242 66.812 26.703 1 53.88 4 ALA B N 1
ATOM 1097 C CA . ALA B 1 4 ? -14.461 66.438 25.531 1 53.88 4 ALA B CA 1
ATOM 1098 C C . ALA B 1 4 ? -14.609 64.938 25.234 1 53.88 4 ALA B C 1
ATOM 1100 O O . ALA B 1 4 ? -14.375 64.062 26.094 1 53.88 4 ALA B O 1
ATOM 1101 N N . PHE B 1 5 ? -15.516 64.5 24.297 1 55.56 5 PHE B N 1
ATOM 1102 C CA . PHE B 1 5 ? -15.602 63.156 23.797 1 55.56 5 PHE B CA 1
ATOM 1103 C C . PHE B 1 5 ? -14.297 62.719 23.125 1 55.56 5 PHE B C 1
ATOM 1105 O O . PHE B 1 5 ? -13.805 63.438 22.234 1 55.56 5 PHE B O 1
ATOM 1112 N N . LEU B 1 6 ? -13.352 62.125 23.812 1 50.41 6 LEU B N 1
ATOM 1113 C CA . LEU B 1 6 ? -12.195 61.5 23.172 1 50.41 6 LEU B CA 1
ATOM 1114 C C . LEU B 1 6 ? -12.617 60.406 22.203 1 50.41 6 LEU B C 1
ATOM 1116 O O . LEU B 1 6 ? -13.289 59.469 22.609 1 50.41 6 LEU B O 1
ATOM 1120 N N . LEU B 1 7 ? -12.789 60.719 20.906 1 50.34 7 LEU B N 1
ATOM 1121 C CA . LEU B 1 7 ? -12.992 59.688 19.891 1 50.34 7 LEU B CA 1
ATOM 1122 C C . LEU B 1 7 ? -11.805 58.719 19.828 1 50.34 7 LEU B C 1
ATOM 1124 O O . LEU B 1 7 ? -10.695 59.125 19.469 1 50.34 7 LEU B O 1
ATOM 1128 N N . VAL B 1 8 ? -11.734 57.688 20.656 1 51.69 8 VAL B N 1
ATOM 1129 C CA . VAL B 1 8 ? -10.742 56.625 20.5 1 51.69 8 VAL B CA 1
ATOM 1130 C C . VAL B 1 8 ? -10.969 55.906 19.172 1 51.69 8 VAL B C 1
ATOM 1132 O O . VAL B 1 8 ? -12.008 55.25 18.984 1 51.69 8 VAL B O 1
ATOM 1135 N N . VAL B 1 9 ? -10.344 56.344 18.094 1 46.81 9 VAL B N 1
ATOM 1136 C CA . VAL B 1 9 ? -10.344 55.562 16.859 1 46.81 9 VAL B CA 1
ATOM 1137 C C . VAL B 1 9 ? -9.602 54.25 17.078 1 46.81 9 VAL B C 1
ATOM 1139 O O . VAL B 1 9 ? -8.398 54.219 17.344 1 46.81 9 VAL B O 1
ATOM 1142 N N . VAL B 1 10 ? -10.281 53.156 17.531 1 49.34 10 VAL B N 1
ATOM 1143 C CA . VAL B 1 10 ? -9.664 51.844 17.484 1 49.34 10 VAL B CA 1
ATOM 1144 C C . VAL B 1 10 ? -9.352 51.469 16.031 1 49.34 10 VAL B C 1
ATOM 1146 O O . VAL B 1 10 ? -10.258 51.281 15.219 1 49.34 10 VAL B O 1
ATOM 1149 N N . ILE B 1 11 ? -8.234 51.906 15.547 1 42.12 11 ILE B N 1
ATOM 1150 C CA . ILE B 1 11 ? -7.781 51.344 14.266 1 42.12 11 ILE B CA 1
ATOM 1151 C C . ILE B 1 11 ? -7.648 49.844 14.375 1 42.12 11 ILE B C 1
ATOM 1153 O O . ILE B 1 11 ? -6.797 49.344 15.109 1 42.12 11 ILE B O 1
ATOM 1157 N N . THR B 1 12 ? -8.727 49.062 14.32 1 42.03 12 THR B N 1
ATOM 1158 C CA . THR B 1 12 ? -8.539 47.625 14.094 1 42.03 12 THR B CA 1
ATOM 1159 C C . THR B 1 12 ? -7.703 47.406 12.836 1 42.03 12 THR B C 1
ATOM 1161 O O . THR B 1 12 ? -8.125 47.75 11.734 1 42.03 12 THR B O 1
ATOM 1164 N N . ILE B 1 13 ? -6.469 47.625 12.93 1 40.84 13 ILE B N 1
ATOM 1165 C CA . ILE B 1 13 ? -5.664 47.156 11.812 1 40.84 13 ILE B CA 1
ATOM 1166 C C . ILE B 1 13 ? -6.172 45.781 11.375 1 40.84 13 ILE B C 1
ATOM 1168 O O . ILE B 1 13 ? -6.152 44.812 12.156 1 40.84 13 ILE B O 1
ATOM 1172 N N . TRP B 1 14 ? -7.25 45.781 10.625 1 39.69 14 TRP B N 1
ATOM 1173 C CA . TRP B 1 14 ? -7.48 44.531 9.898 1 39.69 14 TRP B CA 1
ATOM 1174 C C . TRP B 1 14 ? -6.18 44 9.328 1 39.69 14 TRP B C 1
ATOM 1176 O O . TRP B 1 14 ? -5.531 44.656 8.508 1 39.69 14 TRP B O 1
ATOM 1186 N N . TYR B 1 15 ? -5.285 43.531 10.117 1 40.69 15 TYR B N 1
ATOM 1187 C CA . TYR B 1 15 ? -4.289 42.719 9.438 1 40.69 15 TYR B CA 1
ATOM 1188 C C . TYR B 1 15 ? -4.945 41.781 8.422 1 40.69 15 TYR B C 1
ATOM 1190 O O . TYR B 1 15 ? -5.859 41.031 8.758 1 40.69 15 TYR B O 1
ATOM 1198 N N . PRO B 1 16 ? -5.129 42.281 7.258 1 40.59 16 PRO B N 1
ATOM 1199 C CA . PRO B 1 16 ? -5.566 41.188 6.375 1 40.59 16 PRO B CA 1
ATOM 1200 C C . PRO B 1 16 ? -4.988 39.844 6.777 1 40.59 16 PRO B C 1
ATOM 1202 O O . PRO B 1 16 ? -3.781 39.719 6.996 1 40.59 16 PRO B O 1
ATOM 1205 N N . GLU B 1 17 ? -5.555 39.125 7.688 1 41.69 17 GLU B N 1
ATOM 1206 C CA . GLU B 1 17 ? -5.055 37.75 7.59 1 41.69 17 GLU B CA 1
ATOM 1207 C C . GLU B 1 17 ? -4.684 37.406 6.152 1 41.69 17 GLU B C 1
ATOM 1209 O O . GLU B 1 17 ? -5.504 37.531 5.242 1 41.69 17 GLU B O 1
ATOM 1214 N N . ALA B 1 18 ? -3.625 37.969 5.457 1 43.38 18 ALA B N 1
ATOM 1215 C CA . ALA B 1 18 ? -3.244 37.531 4.117 1 43.38 18 ALA B CA 1
ATOM 1216 C C . ALA B 1 18 ? -3.955 36.25 3.742 1 43.38 18 ALA B C 1
ATOM 1218 O O . ALA B 1 18 ? -4.031 35.312 4.551 1 43.38 18 ALA B O 1
ATOM 1219 N N . GLU B 1 19 ? -4.938 36.125 3.195 1 51.06 19 GLU B N 1
ATOM 1220 C CA . GLU B 1 19 ? -5.633 34.938 2.689 1 51.06 19 GLU B CA 1
ATOM 1221 C C . GLU B 1 19 ? -4.695 33.75 2.613 1 51.06 19 GLU B C 1
ATOM 1223 O O . GLU B 1 19 ? -3.979 33.562 1.625 1 51.06 19 GLU B O 1
ATOM 1228 N N . GLY B 1 20 ? -3.457 33.688 3.551 1 55.34 20 GLY B N 1
ATOM 1229 C CA . GLY B 1 20 ? -2.115 33.312 3.971 1 55.34 20 GLY B CA 1
ATOM 1230 C C . GLY B 1 20 ? -1.868 31.812 3.916 1 55.34 20 GLY B C 1
ATOM 1231 O O . GLY B 1 20 ? -2.805 31.016 3.74 1 55.34 20 GLY B O 1
ATOM 1232 N N . LEU B 1 21 ? -0.478 31.453 3.92 1 66.81 21 LEU B N 1
ATOM 1233 C CA . LEU B 1 21 ? 0.062 30.094 4.051 1 66.81 21 LEU B CA 1
ATOM 1234 C C . LEU B 1 21 ? -0.617 29.344 5.191 1 66.81 21 LEU B C 1
ATOM 1236 O O . LEU B 1 21 ? -0.837 29.906 6.266 1 66.81 21 LEU B O 1
ATOM 1240 N N . SER B 1 22 ? -1.335 28.469 4.777 1 87.31 22 SER B N 1
ATOM 1241 C CA . SER B 1 22 ? -1.939 27.562 5.746 1 87.31 22 SER B CA 1
ATOM 1242 C C . SER B 1 22 ? -1.426 26.141 5.562 1 87.31 22 SER B C 1
ATOM 1244 O O . SER B 1 22 ? -0.615 25.875 4.672 1 87.31 22 SER B O 1
ATOM 1246 N N . CYS B 1 23 ? -1.858 25.359 6.496 1 97.25 23 CYS B N 1
ATOM 1247 C CA . CYS B 1 23 ? -1.459 23.953 6.422 1 97.25 23 CYS B CA 1
ATOM 1248 C C . CYS B 1 23 ? -2.016 23.297 5.164 1 97.25 23 CYS B C 1
ATOM 1250 O O . CYS B 1 23 ? -1.557 22.219 4.766 1 97.25 23 CYS B O 1
ATOM 1252 N N . GLN B 1 24 ? -3.004 24.078 4.508 1 97.62 24 GLN B N 1
ATOM 1253 C CA . GLN B 1 24 ? -3.654 23.469 3.354 1 97.62 24 GLN B CA 1
ATOM 1254 C C . GLN B 1 24 ? -3.338 24.234 2.074 1 97.62 24 GLN B C 1
ATOM 1256 O O . GLN B 1 24 ? -3.873 23.922 1.008 1 97.62 24 GLN B O 1
ATOM 1261 N N . ASN B 1 25 ? -2.643 25.266 2.254 1 95.44 25 ASN B N 1
ATOM 1262 C CA . ASN B 1 25 ? -2.256 26.109 1.131 1 95.44 25 ASN B CA 1
ATOM 1263 C C . ASN B 1 25 ? -0.813 26.594 1.26 1 95.44 25 ASN B C 1
ATOM 1265 O O . ASN B 1 25 ? -0.54 27.562 1.965 1 95.44 25 ASN B O 1
ATOM 1269 N N . HIS B 1 26 ? 0.05 25.891 0.605 1 96.44 26 HIS B N 1
ATOM 1270 C CA . HIS B 1 26 ? 1.479 26.188 0.625 1 96.44 26 HIS B CA 1
ATOM 1271 C C . HIS B 1 26 ? 2.191 25.531 -0.557 1 96.44 26 HIS B C 1
ATOM 1273 O O . HIS B 1 26 ? 1.769 24.484 -1.038 1 96.44 26 HIS B O 1
ATOM 1279 N N . LYS B 1 27 ? 3.322 26.047 -0.974 1 96.25 27 LYS B N 1
ATOM 1280 C CA . LYS B 1 27 ? 4 25.578 -2.182 1 96.25 27 LYS B CA 1
ATOM 1281 C C . LYS B 1 27 ? 4.668 24.234 -1.959 1 96.25 27 LYS B C 1
ATOM 1283 O O . LYS B 1 27 ? 4.988 23.516 -2.916 1 96.25 27 LYS B O 1
ATOM 1288 N N . HIS B 1 28 ? 4.887 23.844 -0.63 1 96.88 28 HIS B N 1
ATOM 1289 C CA . HIS B 1 28 ? 5.633 22.625 -0.353 1 96.88 28 HIS B CA 1
ATOM 1290 C C . HIS B 1 28 ? 4.695 21.453 -0.064 1 96.88 28 HIS B C 1
ATOM 1292 O O . HIS B 1 28 ? 5.133 20.406 0.403 1 96.88 28 HIS B O 1
ATOM 1298 N N . ILE B 1 29 ? 3.387 21.688 -0.265 1 97.12 29 ILE B N 1
ATOM 1299 C CA . ILE B 1 29 ? 2.455 20.562 -0.138 1 97.12 29 ILE B CA 1
ATOM 1300 C C . ILE B 1 29 ? 1.83 20.25 -1.497 1 97.12 29 ILE B C 1
ATOM 1302 O O . ILE B 1 29 ? 1.722 21.141 -2.352 1 97.12 29 ILE B O 1
ATOM 1306 N N . ASN B 1 30 ? 1.476 18.984 -1.718 1 95.81 30 ASN B N 1
ATOM 1307 C CA . ASN B 1 30 ? 0.937 18.609 -3.02 1 95.81 30 ASN B CA 1
ATOM 1308 C C . ASN B 1 30 ? -0.153 17.547 -2.887 1 95.81 30 ASN B C 1
ATOM 1310 O O . ASN B 1 30 ? -0.382 16.766 -3.814 1 95.81 30 ASN B O 1
ATOM 1314 N N . GLY B 1 31 ? -0.809 17.516 -1.739 1 96.31 31 GLY B N 1
ATOM 1315 C CA . GLY B 1 31 ? -1.861 16.531 -1.546 1 96.31 31 GLY B CA 1
ATOM 1316 C C . GLY B 1 31 ? -1.345 15.102 -1.513 1 96.31 31 GLY B C 1
ATOM 1317 O O . GLY B 1 31 ? -0.226 14.852 -1.06 1 96.31 31 GLY B O 1
ATOM 1318 N N . CYS B 1 32 ? -2.195 14.188 -1.911 1 95.88 32 CYS B N 1
ATOM 1319 C CA . CYS B 1 32 ? -1.83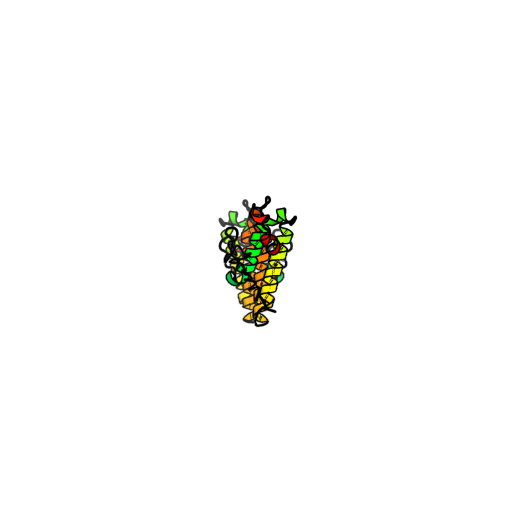1 12.773 -1.88 1 95.88 32 CYS B CA 1
ATOM 1320 C C . CYS B 1 32 ? -1.122 12.359 -3.166 1 95.88 32 CYS B C 1
ATOM 1322 O O . CYS B 1 32 ? -1.766 12.148 -4.195 1 95.88 32 CYS B O 1
ATOM 1324 N N . SER B 1 33 ? 0.181 12.312 -3.152 1 91.19 33 SER B N 1
ATOM 1325 C CA . SER B 1 33 ? 0.951 11.773 -4.27 1 91.19 33 SER B CA 1
ATOM 1326 C C . SER B 1 33 ? 1.037 10.258 -4.207 1 91.19 33 SER B C 1
ATOM 1328 O O . SER B 1 33 ? 1.935 9.703 -3.566 1 91.19 33 SER B O 1
ATOM 1330 N N . ILE B 1 34 ? 0.192 9.578 -4.879 1 86.94 34 ILE B N 1
ATOM 1331 C CA . ILE B 1 34 ? 0.139 8.125 -4.844 1 86.94 34 ILE B CA 1
ATOM 1332 C C . ILE B 1 34 ? 1.218 7.543 -5.758 1 86.94 34 ILE B C 1
ATOM 1334 O O . ILE B 1 34 ? 1.258 7.852 -6.953 1 86.94 34 ILE B O 1
ATOM 1338 N N . PRO B 1 35 ? 1.979 6.75 -5.227 1 84.44 35 PRO B N 1
ATOM 1339 C CA . PRO B 1 35 ? 3.064 6.184 -6.031 1 84.44 35 PRO B CA 1
ATOM 1340 C C . PRO B 1 35 ? 2.561 5.246 -7.129 1 84.44 35 PRO B C 1
ATOM 1342 O O . PRO B 1 35 ? 1.56 4.551 -6.938 1 84.44 35 PRO B O 1
ATOM 1345 N N . LEU B 1 36 ? 3.264 5.242 -8.281 1 84.81 36 LEU B N 1
ATOM 1346 C CA . LEU B 1 36 ? 3.088 4.289 -9.375 1 84.81 36 LEU B CA 1
ATOM 1347 C C . LEU B 1 36 ? 1.707 4.438 -10.008 1 84.81 36 LEU B C 1
ATOM 1349 O O . LEU B 1 36 ? 1.259 3.557 -10.742 1 84.81 36 LEU B O 1
ATOM 1353 N N . GLY B 1 37 ? 1.057 5.527 -9.633 1 82.06 37 GLY B N 1
ATOM 1354 C CA . GLY B 1 37 ? -0.275 5.73 -10.188 1 82.06 37 GLY B CA 1
ATOM 1355 C C . GLY B 1 37 ? -1.287 4.719 -9.688 1 82.06 37 GLY B C 1
ATOM 1356 O O . GLY B 1 37 ? -2.229 4.371 -10.398 1 82.06 37 GLY B O 1
ATOM 1357 N N . LEU B 1 38 ? -1.104 4.219 -8.5 1 83.88 38 LEU B N 1
ATOM 1358 C CA . LEU B 1 38 ? -2.012 3.229 -7.934 1 83.88 38 LEU B CA 1
ATOM 1359 C C . LEU B 1 38 ? -3.402 3.82 -7.727 1 83.88 38 LEU B C 1
ATOM 1361 O O . LEU B 1 38 ? -3.537 5 -7.402 1 83.88 38 LEU B O 1
ATOM 1365 N N . PRO B 1 39 ? -4.402 3.02 -7.918 1 82.81 39 PRO B N 1
ATOM 1366 C CA . PRO B 1 39 ? -5.773 3.533 -7.879 1 82.81 39 PRO B CA 1
ATOM 1367 C C . PRO B 1 39 ? -6.336 3.605 -6.461 1 82.81 39 PRO B C 1
ATOM 1369 O O . PRO B 1 39 ? -7.371 2.996 -6.172 1 82.81 39 PRO B O 1
ATOM 1372 N N . PHE B 1 40 ? -5.789 4.426 -5.727 1 88.31 40 PHE B N 1
ATOM 1373 C CA . PHE B 1 40 ? -6.305 4.551 -4.367 1 88.31 40 PHE B CA 1
ATOM 1374 C C . PHE B 1 40 ? -7.57 5.398 -4.34 1 88.31 40 PHE B C 1
ATOM 1376 O O . PHE B 1 40 ? -7.645 6.43 -5.012 1 88.31 40 PHE B O 1
ATOM 1383 N N . LEU B 1 41 ? -8.492 4.836 -3.625 1 89.31 41 LEU B N 1
ATOM 1384 C CA . LEU B 1 41 ? -9.727 5.586 -3.42 1 89.31 41 LEU B CA 1
ATOM 1385 C C . LEU B 1 41 ? -9.523 6.699 -2.396 1 89.31 41 LEU B C 1
ATOM 1387 O O . LEU B 1 41 ? -8.531 6.703 -1.666 1 89.31 41 LEU B O 1
ATOM 1391 N N . TYR B 1 42 ? -10.391 7.793 -2.428 1 94.44 42 TYR B N 1
ATOM 1392 C CA . TYR B 1 42 ? -10.523 8.812 -1.391 1 94.44 42 TYR B CA 1
ATOM 1393 C C . TYR B 1 42 ? -9.344 9.773 -1.418 1 94.44 42 TYR B C 1
ATOM 1395 O O . TYR B 1 42 ? -8.961 10.328 -0.384 1 94.44 42 TYR B O 1
ATOM 1403 N N . LYS B 1 43 ? -8.812 9.945 -2.562 1 95.44 43 LYS B N 1
ATOM 1404 C CA . LYS B 1 43 ? -7.695 10.875 -2.688 1 95.44 43 LYS B CA 1
ATOM 1405 C C . LYS B 1 43 ? -8.102 12.281 -2.25 1 95.44 43 LYS B C 1
ATOM 1407 O O . LYS B 1 43 ? -7.383 12.93 -1.482 1 95.44 43 LYS B O 1
ATOM 1412 N N . GLN B 1 44 ? -9.258 12.719 -2.721 1 95.88 44 GLN B N 1
ATOM 1413 C CA . GLN B 1 44 ? -9.719 14.055 -2.365 1 95.88 44 GLN B CA 1
ATOM 1414 C C . GLN B 1 44 ? -10.125 14.125 -0.896 1 95.88 44 GLN B C 1
ATOM 1416 O O . GLN B 1 44 ? -9.867 15.117 -0.219 1 95.88 44 GLN B O 1
ATOM 1421 N N . LYS B 1 45 ? -10.688 13.117 -0.455 1 96.94 45 LYS B N 1
ATOM 1422 C CA . LYS B 1 45 ? -11.133 13.078 0.935 1 96.94 45 LYS B CA 1
ATOM 1423 C C . LYS B 1 45 ? -9.945 13.164 1.894 1 96.94 45 LYS B C 1
ATOM 1425 O O . LYS B 1 45 ? -10.031 13.82 2.936 1 96.94 45 LYS B O 1
ATOM 1430 N N . PHE B 1 46 ? -8.836 12.523 1.508 1 98.25 46 PHE B N 1
ATOM 1431 C CA . PHE B 1 46 ? -7.688 12.453 2.404 1 98.25 46 PHE B CA 1
ATOM 1432 C C . PHE B 1 46 ? -6.719 13.594 2.143 1 98.25 46 PHE B C 1
ATOM 1434 O O . PHE B 1 46 ? -5.703 13.727 2.828 1 98.25 46 PHE B O 1
ATOM 1441 N N . LYS B 1 47 ? -7.035 14.469 1.243 1 98.06 47 LYS B N 1
ATOM 1442 C CA . LYS B 1 47 ? -6.125 15.539 0.843 1 98.06 47 LYS B CA 1
ATOM 1443 C C . LYS B 1 47 ? -5.699 16.375 2.047 1 98.06 47 LYS B C 1
ATOM 1445 O O . LYS B 1 47 ? -4.512 16.672 2.209 1 98.06 47 LYS B O 1
ATOM 1450 N N . PRO B 1 48 ? -6.57 16.734 2.928 1 98 48 PRO B N 1
ATOM 1451 C CA . PRO B 1 48 ? -6.098 17.516 4.07 1 98 48 PRO B CA 1
ATOM 1452 C C . PRO B 1 48 ? -5.074 16.766 4.918 1 98 48 PRO B C 1
ATOM 1454 O O . PRO B 1 48 ? -4.094 17.359 5.379 1 98 48 PRO B O 1
ATOM 1457 N N . ALA B 1 49 ? -5.273 15.469 5.105 1 98.56 49 ALA B N 1
ATOM 1458 C CA . ALA B 1 49 ? -4.316 14.672 5.863 1 98.56 49 ALA B CA 1
ATOM 1459 C C . ALA B 1 49 ? -2.994 14.539 5.109 1 98.56 49 ALA B C 1
ATOM 1461 O O . ALA B 1 49 ? -1.92 14.586 5.715 1 98.56 49 ALA B O 1
ATOM 1462 N N . CYS B 1 50 ? -3.082 14.422 3.818 1 98.62 50 CYS B N 1
ATOM 1463 C CA . CYS B 1 50 ? -1.879 14.344 2.998 1 98.62 50 CYS B CA 1
ATOM 1464 C C . CYS B 1 50 ? -1.068 15.625 3.09 1 98.62 50 CYS B C 1
ATOM 1466 O O . CYS B 1 50 ? 0.157 15.586 3.213 1 98.62 50 CYS B O 1
ATOM 1468 N N . ASN B 1 51 ? -1.76 16.734 3.029 1 98.62 51 ASN B N 1
ATOM 1469 C CA . ASN B 1 51 ? -1.079 18.016 3.156 1 98.62 51 ASN B CA 1
ATOM 1470 C C . ASN B 1 51 ? -0.36 18.141 4.496 1 98.62 51 ASN B C 1
ATOM 1472 O O . ASN B 1 51 ? 0.784 18.594 4.551 1 98.62 51 ASN B O 1
ATOM 1476 N N . MET B 1 52 ? -0.998 17.75 5.516 1 98.62 52 MET B N 1
ATOM 1477 C CA . MET B 1 52 ? -0.361 17.766 6.828 1 98.62 52 MET B CA 1
ATOM 1478 C C . MET B 1 52 ? 0.86 16.859 6.848 1 98.62 52 MET B C 1
ATOM 1480 O O . MET B 1 52 ? 1.893 17.203 7.422 1 98.62 52 MET B O 1
ATOM 1484 N N . HIS B 1 53 ? 0.712 15.758 6.215 1 98.75 53 HIS B N 1
ATOM 1485 C CA . HIS B 1 53 ? 1.801 14.789 6.152 1 98.75 53 HIS B CA 1
ATOM 1486 C C . HIS B 1 53 ? 3.002 15.359 5.406 1 98.75 53 HIS B C 1
ATOM 1488 O O . HIS B 1 53 ? 4.148 15.164 5.82 1 98.75 53 HIS B O 1
ATOM 1494 N N . ASP B 1 54 ? 2.691 16.109 4.402 1 98.62 54 ASP B N 1
ATOM 1495 C CA . ASP B 1 54 ? 3.758 16.797 3.666 1 98.62 54 ASP B CA 1
ATOM 1496 C C . ASP B 1 54 ? 4.52 17.75 4.57 1 98.62 54 ASP B C 1
ATOM 1498 O O . ASP B 1 54 ? 5.754 17.766 4.57 1 98.62 54 ASP B O 1
ATOM 1502 N N . HIS B 1 55 ? 3.797 18.531 5.266 1 98.75 55 HIS B N 1
ATOM 1503 C CA . HIS B 1 55 ? 4.461 19.438 6.188 1 98.75 55 HIS B CA 1
ATOM 1504 C C . HIS B 1 55 ? 5.309 18.672 7.203 1 98.75 55 HIS B C 1
ATOM 1506 O O . HIS B 1 55 ? 6.43 19.094 7.512 1 98.75 55 HIS B O 1
ATOM 1512 N N . CYS B 1 56 ? 4.781 17.641 7.711 1 98.81 56 CYS B N 1
ATOM 1513 C CA . CYS B 1 56 ? 5.512 16.859 8.703 1 98.81 56 CYS B CA 1
ATOM 1514 C C . CYS B 1 56 ? 6.809 16.312 8.117 1 98.81 56 CYS B C 1
ATOM 1516 O O . CYS B 1 56 ? 7.875 16.453 8.719 1 98.81 56 CYS B O 1
ATOM 1518 N N . TYR B 1 57 ? 6.73 15.82 6.938 1 98.75 57 TYR B N 1
ATOM 1519 C CA . TYR B 1 57 ? 7.918 15.297 6.273 1 98.75 57 TYR B CA 1
ATOM 1520 C C . TYR B 1 57 ? 8.93 16.406 6.016 1 98.75 57 TYR B C 1
ATOM 1522 O O . TYR B 1 57 ? 10.141 16.188 6.141 1 98.75 57 TYR B O 1
ATOM 1530 N N . ASN B 1 58 ? 8.43 17.516 5.715 1 98.81 58 ASN B N 1
ATOM 1531 C CA . ASN B 1 58 ? 9.289 18.641 5.383 1 98.81 58 ASN B CA 1
ATOM 1532 C C . ASN B 1 58 ? 9.953 19.234 6.629 1 98.81 58 ASN B C 1
ATOM 1534 O O . ASN B 1 58 ? 11.062 19.766 6.555 1 98.81 58 ASN B O 1
ATOM 1538 N N . CYS B 1 59 ? 9.305 19.094 7.77 1 98.81 59 CYS B N 1
ATOM 1539 C CA . CYS B 1 59 ? 9.688 19.953 8.883 1 98.81 59 CYS B CA 1
ATOM 1540 C C . CYS B 1 59 ? 9.969 19.125 10.141 1 98.81 59 CYS B C 1
ATOM 1542 O O . CYS B 1 59 ? 10.273 19.672 11.195 1 98.81 59 CYS B O 1
ATOM 1544 N N . ALA B 1 60 ? 9.883 17.828 10.094 1 98.81 60 ALA B N 1
ATOM 1545 C CA . ALA B 1 60 ? 9.977 16.953 11.266 1 98.81 60 ALA B CA 1
ATOM 1546 C C . ALA B 1 60 ? 11.266 17.219 12.039 1 98.81 60 ALA B C 1
ATOM 1548 O O . ALA B 1 60 ? 11.25 17.344 13.258 1 98.81 60 ALA B O 1
ATOM 1549 N N . VAL B 1 61 ? 12.336 17.359 11.398 1 98.69 61 VAL B N 1
ATOM 1550 C CA . VAL B 1 61 ? 13.641 17.5 12.047 1 98.69 61 VAL B CA 1
ATOM 1551 C C . VAL B 1 61 ? 13.672 18.797 12.859 1 98.69 61 VAL B C 1
ATOM 1553 O O . VAL B 1 61 ? 14.148 18.797 14 1 98.69 61 VAL B O 1
ATOM 1556 N N . HIS B 1 62 ? 13.188 19.844 12.312 1 98.62 62 HIS B N 1
ATOM 1557 C CA . HIS B 1 62 ? 13.102 21.109 13.031 1 98.62 62 HIS B CA 1
ATOM 1558 C C . HIS B 1 62 ? 12.359 20.953 14.344 1 98.62 62 HIS B C 1
ATOM 1560 O O . HIS B 1 62 ? 12.719 21.562 15.352 1 98.62 62 HIS B O 1
ATOM 1566 N N . TYR B 1 63 ? 11.398 20.125 14.328 1 98.75 63 TYR B N 1
ATOM 1567 C CA . TYR B 1 63 ? 10.547 19.953 15.5 1 98.75 63 TYR B CA 1
ATOM 1568 C C . TYR B 1 63 ? 10.953 18.719 16.297 1 98.75 63 TYR B C 1
ATOM 1570 O O . TYR B 1 63 ? 10.219 18.266 17.172 1 98.75 63 TYR B O 1
ATOM 1578 N N . LYS B 1 64 ? 12.078 18.094 15.984 1 98.56 64 LYS B N 1
ATOM 1579 C CA . LYS B 1 64 ? 12.641 16.953 16.672 1 98.56 64 LYS B CA 1
ATOM 1580 C C . LYS B 1 64 ? 11.711 15.742 16.594 1 98.56 64 LYS B C 1
ATOM 1582 O O . LYS B 1 64 ? 11.484 15.047 17.594 1 98.56 64 LYS B O 1
ATOM 1587 N N . LYS B 1 65 ? 11.117 15.594 15.438 1 98.81 65 LYS B N 1
ATOM 1588 C CA . LYS B 1 65 ? 10.297 14.422 15.117 1 98.81 65 LYS B CA 1
ATOM 1589 C C . LYS B 1 65 ? 10.961 13.57 14.039 1 98.81 65 LYS B C 1
ATOM 1591 O O . LYS B 1 65 ? 11.977 13.969 13.461 1 98.81 65 LYS B O 1
ATOM 1596 N N . ASP B 1 66 ? 10.43 12.375 13.898 1 98.56 66 ASP B N 1
ATOM 1597 C CA . ASP B 1 66 ? 10.977 11.492 12.875 1 98.56 66 ASP B CA 1
ATOM 1598 C C . ASP B 1 66 ? 9.883 11.008 11.93 1 98.56 66 ASP B C 1
ATOM 1600 O O . ASP B 1 66 ? 8.711 11.383 12.07 1 98.56 66 ASP B O 1
ATOM 1604 N N . ARG B 1 67 ? 10.25 10.234 11.031 1 98.56 67 ARG B N 1
ATOM 1605 C CA . ARG B 1 67 ? 9.328 9.742 10.008 1 98.56 67 ARG B CA 1
ATOM 1606 C C . ARG B 1 67 ? 8.195 8.938 10.625 1 98.56 67 ARG B C 1
ATOM 1608 O O . ARG B 1 67 ? 7.039 9.07 10.219 1 98.56 67 ARG B O 1
ATOM 1615 N N . SER B 1 68 ? 8.539 8.094 11.57 1 97.88 68 SER B N 1
ATOM 1616 C CA . SER B 1 68 ? 7.531 7.258 12.219 1 97.88 68 SER B CA 1
ATOM 1617 C C . SER B 1 68 ? 6.445 8.109 12.867 1 97.88 68 SER B C 1
ATOM 1619 O O . SER B 1 68 ? 5.262 7.77 12.812 1 97.88 68 SER B O 1
ATOM 1621 N N . TYR B 1 69 ? 6.84 9.156 13.422 1 98.75 69 TYR B N 1
ATOM 1622 C CA . TYR B 1 69 ? 5.883 10.094 14 1 98.75 69 TYR B CA 1
ATOM 1623 C C . TYR B 1 69 ? 4.941 10.633 12.93 1 98.75 69 TYR B C 1
ATOM 1625 O O . TYR B 1 69 ? 3.721 10.625 13.109 1 98.75 69 TYR B O 1
ATOM 1633 N N . CYS B 1 70 ? 5.527 11.102 11.812 1 98.88 70 CYS B N 1
ATOM 1634 C CA . CYS B 1 70 ? 4.734 11.695 10.742 1 98.88 70 CYS B CA 1
ATOM 1635 C C . CYS B 1 70 ? 3.758 10.688 10.156 1 98.88 70 CYS B C 1
ATOM 1637 O O . CYS B 1 70 ? 2.6 11.008 9.891 1 98.88 70 CYS B O 1
ATOM 1639 N N . ASP B 1 71 ? 4.23 9.5 10.031 1 98.44 71 ASP B N 1
ATOM 1640 C CA . ASP B 1 71 ? 3.383 8.461 9.453 1 98.44 71 ASP B CA 1
ATOM 1641 C C . ASP B 1 71 ? 2.252 8.078 10.406 1 98.44 71 ASP B C 1
ATOM 1643 O O . ASP B 1 71 ? 1.127 7.824 9.977 1 98.44 71 ASP B O 1
ATOM 1647 N N . SER B 1 72 ? 2.52 8 11.664 1 98.12 72 SER B N 1
ATOM 1648 C CA . SER B 1 72 ? 1.487 7.719 12.656 1 98.12 72 SER B CA 1
ATOM 1649 C C . SER B 1 72 ? 0.458 8.844 12.711 1 98.12 72 SER B C 1
ATOM 1651 O O . SER B 1 72 ? -0.744 8.586 12.812 1 98.12 72 SER B O 1
ATOM 1653 N N . LYS B 1 73 ? 0.967 10.047 12.648 1 98.81 73 LYS B N 1
ATOM 1654 C CA . LYS B 1 73 ? 0.059 11.188 12.633 1 98.81 73 LYS B CA 1
ATOM 1655 C C . LYS B 1 73 ? -0.829 11.164 11.391 1 98.81 73 LYS B C 1
ATOM 1657 O O . LYS B 1 73 ? -2.02 11.477 11.469 1 98.81 73 LYS B O 1
ATOM 1662 N N . PHE B 1 74 ? -0.228 10.852 10.305 1 98.81 74 PHE B N 1
ATOM 1663 C CA . PHE B 1 74 ? -0.968 10.719 9.055 1 98.81 74 PHE B CA 1
ATOM 1664 C C . PHE B 1 74 ? -2.119 9.734 9.211 1 98.81 74 PHE B C 1
ATOM 1666 O O . PHE B 1 74 ? -3.262 10.047 8.867 1 98.81 74 PHE B O 1
ATOM 1673 N N . ARG B 1 75 ? -1.857 8.594 9.781 1 97.81 75 ARG B N 1
ATOM 1674 C CA . ARG B 1 75 ? -2.883 7.586 10.023 1 97.81 75 ARG B CA 1
ATOM 1675 C C . ARG B 1 75 ? -3.994 8.141 10.914 1 97.81 75 ARG B C 1
ATOM 1677 O O . ARG B 1 75 ? -5.18 7.965 10.609 1 97.81 75 ARG B O 1
ATOM 1684 N N . ARG B 1 76 ? -3.645 8.781 11.977 1 98.31 76 ARG B N 1
ATOM 1685 C CA . ARG B 1 76 ? -4.625 9.344 12.898 1 98.31 76 ARG B CA 1
ATOM 1686 C C . ARG B 1 76 ? -5.488 10.391 12.211 1 98.31 76 ARG B C 1
ATOM 1688 O O . ARG B 1 76 ? -6.703 10.438 12.414 1 98.31 76 ARG B O 1
ATOM 1695 N N . ASP B 1 77 ? -4.824 11.227 11.438 1 98.69 77 ASP B N 1
ATOM 1696 C CA . ASP B 1 77 ? -5.562 12.266 10.727 1 98.69 77 ASP B CA 1
ATOM 1697 C C . ASP B 1 77 ? -6.59 11.656 9.773 1 98.69 77 ASP B C 1
ATOM 1699 O O . ASP B 1 77 ? -7.723 12.125 9.695 1 98.69 77 ASP B O 1
ATOM 1703 N N . MET B 1 78 ? -6.258 10.625 9.102 1 98.38 78 MET B N 1
ATOM 1704 C CA . MET B 1 78 ? -7.199 9.961 8.203 1 98.38 78 MET B CA 1
ATOM 1705 C C . MET B 1 78 ? -8.312 9.273 8.992 1 98.38 78 MET B C 1
ATOM 1707 O O . MET B 1 78 ? -9.477 9.32 8.594 1 98.38 78 MET B O 1
ATOM 1711 N N . ASP B 1 79 ? -7.934 8.617 10.109 1 97.88 79 ASP B N 1
ATOM 1712 C CA . ASP B 1 79 ? -8.93 7.98 10.961 1 97.88 79 ASP B CA 1
ATOM 1713 C C . ASP B 1 79 ? -9.984 8.984 11.422 1 97.88 79 ASP B C 1
ATOM 1715 O O . ASP B 1 79 ? -11.18 8.68 11.445 1 97.88 79 ASP B O 1
ATOM 1719 N N . ASN B 1 80 ? -9.516 10.141 11.734 1 98.25 80 ASN B N 1
ATOM 1720 C CA . ASN B 1 80 ? -10.43 11.195 12.156 1 98.25 80 ASN B CA 1
ATOM 1721 C C . ASN B 1 80 ? -11.383 11.586 11.031 1 98.25 80 ASN B C 1
ATOM 1723 O O . ASN B 1 80 ? -12.57 11.844 11.273 1 98.25 80 ASN B O 1
ATOM 1727 N N . ILE B 1 81 ? -10.859 11.68 9.883 1 98 81 ILE B N 1
ATOM 1728 C CA . ILE B 1 81 ? -11.703 11.961 8.719 1 98 81 ILE B CA 1
ATOM 1729 C C . ILE B 1 81 ? -12.758 10.867 8.562 1 98 81 ILE B C 1
ATOM 1731 O O . ILE B 1 81 ? -13.93 11.164 8.328 1 98 81 ILE B O 1
ATOM 1735 N N . CYS B 1 82 ? -12.352 9.656 8.75 1 97.88 82 CYS B N 1
ATOM 1736 C CA . CYS B 1 82 ? -13.258 8.523 8.578 1 97.88 82 CYS B CA 1
ATOM 1737 C C . CYS B 1 82 ? -14.32 8.516 9.672 1 97.88 82 CYS B C 1
ATOM 1739 O O . CYS B 1 82 ? -15.445 8.062 9.438 1 97.88 82 CYS B O 1
ATOM 1741 N N . ASN B 1 83 ? -14.023 8.984 10.789 1 97.56 83 ASN B N 1
ATOM 1742 C CA . ASN B 1 83 ? -14.961 9.016 11.914 1 97.56 83 ASN B CA 1
ATOM 1743 C C . ASN B 1 83 ? -16.125 9.969 11.641 1 97.56 83 ASN B C 1
ATOM 1745 O O . ASN B 1 83 ? -17.141 9.922 12.328 1 97.56 83 ASN B O 1
ATOM 1749 N N . GLN B 1 84 ? -15.969 10.797 10.641 1 96.94 84 GLN B N 1
ATOM 1750 C CA . GLN B 1 84 ? -17.016 11.742 10.297 1 96.94 84 GLN B CA 1
ATOM 1751 C C . GLN B 1 84 ? -17.969 11.148 9.258 1 96.94 84 GLN B C 1
ATOM 1753 O O . GLN B 1 84 ? -18.875 11.828 8.781 1 96.94 84 GLN B O 1
ATOM 1758 N N . ALA B 1 85 ? -17.812 9.93 8.922 1 95.12 85 ALA B N 1
ATOM 1759 C CA . ALA B 1 85 ? -18.656 9.281 7.914 1 95.12 85 ALA B CA 1
ATOM 1760 C C . ALA B 1 85 ? -20.109 9.289 8.336 1 95.12 85 ALA B C 1
ATOM 1762 O O . ALA B 1 85 ? -20.422 9.211 9.523 1 95.12 85 ALA B O 1
ATOM 1763 N N . ASN B 1 86 ? -20.984 9.234 7.352 1 93.88 86 ASN B N 1
ATOM 1764 C CA . ASN B 1 86 ? -22.422 9.391 7.578 1 93.88 86 ASN B CA 1
ATOM 1765 C C . ASN B 1 86 ? -23.062 8.086 8.055 1 93.88 86 ASN B C 1
ATOM 1767 O O . ASN B 1 86 ? -24.172 8.094 8.594 1 93.88 86 ASN B O 1
ATOM 1771 N N . ASN B 1 87 ? -22.438 6.953 7.707 1 94.06 87 ASN B N 1
ATOM 1772 C CA . ASN B 1 87 ? -22.953 5.656 8.125 1 94.06 87 ASN B CA 1
ATOM 1773 C C . ASN B 1 87 ? -21.828 4.66 8.375 1 94.06 87 ASN B C 1
ATOM 1775 O O . ASN B 1 87 ? -20.656 4.934 8.062 1 94.06 87 ASN B O 1
ATOM 1779 N N . ALA B 1 88 ? -22.234 3.541 8.938 1 90.81 88 ALA B N 1
ATOM 1780 C CA . ALA B 1 88 ? -21.281 2.537 9.383 1 90.81 88 ALA B CA 1
ATOM 1781 C C . ALA B 1 88 ? -20.531 1.924 8.203 1 90.81 88 ALA B C 1
ATOM 1783 O O . ALA B 1 88 ? -19.328 1.67 8.281 1 90.81 88 ALA B O 1
ATOM 1784 N N . LEU B 1 89 ? -21.188 1.726 7.148 1 90 89 LEU B N 1
ATOM 1785 C CA . LEU B 1 89 ? -20.562 1.116 5.977 1 90 89 LEU B CA 1
ATOM 1786 C C . LEU B 1 89 ? -19.5 2.033 5.387 1 90 89 LEU B C 1
ATOM 1788 O O . LEU B 1 89 ? -18.406 1.586 5.066 1 90 89 LEU B O 1
ATOM 1792 N N . GLU B 1 90 ? -19.781 3.254 5.254 1 92.75 90 GLU B N 1
ATOM 1793 C CA . GLU B 1 90 ? -18.812 4.223 4.77 1 92.75 90 GLU B CA 1
ATOM 1794 C C . GLU B 1 90 ? -17.609 4.309 5.703 1 92.75 90 GLU B C 1
ATOM 1796 O O . GLU B 1 90 ? -16.469 4.418 5.246 1 92.75 90 GLU B O 1
ATOM 1801 N N . ARG B 1 91 ? -17.875 4.254 6.922 1 94.44 91 ARG B N 1
ATOM 1802 C CA . ARG B 1 91 ? -16.781 4.352 7.895 1 94.44 91 ARG B CA 1
ATOM 1803 C C . ARG B 1 91 ? -15.828 3.168 7.77 1 94.44 91 ARG B C 1
ATOM 1805 O O . ARG B 1 91 ? -14.609 3.346 7.77 1 94.44 91 ARG B O 1
ATOM 1812 N N . VAL B 1 92 ? -16.422 2.01 7.637 1 90.5 92 VAL B N 1
ATOM 1813 C CA . VAL B 1 92 ? -15.602 0.811 7.516 1 90.5 92 VAL B CA 1
ATOM 1814 C C . VAL B 1 92 ? -14.773 0.881 6.234 1 90.5 92 VAL B C 1
ATOM 1816 O O . VAL B 1 92 ? -13.57 0.623 6.254 1 90.5 92 VAL B O 1
ATOM 1819 N N . THR B 1 93 ? -15.367 1.249 5.16 1 91.44 93 THR B N 1
ATOM 1820 C CA . THR B 1 93 ? -14.664 1.375 3.889 1 91.44 93 THR B CA 1
ATOM 1821 C C . THR B 1 93 ? -13.555 2.418 3.982 1 91.44 93 THR B C 1
ATOM 1823 O O . THR B 1 93 ? -12.438 2.184 3.525 1 91.44 93 THR B O 1
ATOM 1826 N N . CYS B 1 94 ? -13.891 3.479 4.598 1 95.12 94 CYS B N 1
ATOM 1827 C CA . CYS B 1 94 ? -12.93 4.562 4.77 1 95.12 94 CYS B CA 1
ATOM 1828 C C . CYS B 1 94 ? -11.727 4.094 5.574 1 95.12 94 CYS B C 1
ATOM 1830 O O . CYS B 1 94 ? -10.578 4.355 5.195 1 95.12 94 CYS B O 1
ATOM 1832 N N . LYS B 1 95 ? -11.969 3.354 6.555 1 93.56 95 LYS B N 1
ATOM 1833 C CA . LYS B 1 95 ? -10.898 2.877 7.418 1 93.56 95 LYS B CA 1
ATOM 1834 C C . LYS B 1 95 ? -10.023 1.857 6.691 1 93.56 95 LYS B C 1
ATOM 1836 O O . LYS B 1 95 ? -8.812 1.796 6.922 1 93.56 95 LYS B O 1
ATOM 1841 N N . LEU B 1 96 ? -10.641 1.14 5.883 1 91.06 96 LEU B N 1
ATOM 1842 C CA . LEU B 1 96 ? -9.859 0.192 5.09 1 91.06 96 LEU B CA 1
ATOM 1843 C C . LEU B 1 96 ? -8.969 0.92 4.094 1 91.06 96 LEU B C 1
ATOM 1845 O O . LEU B 1 96 ? -7.809 0.538 3.896 1 91.06 96 LEU B O 1
ATOM 1849 N N . VAL B 1 97 ? -9.438 1.896 3.516 1 93.56 97 VAL B N 1
ATOM 1850 C CA . VAL B 1 97 ? -8.648 2.689 2.578 1 93.56 97 VAL B CA 1
ATOM 1851 C C . VAL B 1 97 ? -7.512 3.391 3.322 1 93.56 97 VAL B C 1
ATOM 1853 O O . VAL B 1 97 ? -6.406 3.527 2.795 1 93.56 97 VAL B O 1
ATOM 1856 N N . CYS B 1 98 ? -7.773 3.717 4.535 1 94.69 98 CYS B N 1
ATOM 1857 C CA . CYS B 1 98 ? -6.742 4.32 5.375 1 94.69 98 CYS B CA 1
ATOM 1858 C C . CYS B 1 98 ? -5.535 3.396 5.5 1 94.69 98 CYS B C 1
ATOM 1860 O O . CYS B 1 98 ? -4.391 3.855 5.461 1 94.69 98 CYS B O 1
ATOM 1862 N N . ILE B 1 99 ? -5.816 2.221 5.574 1 90.81 99 ILE B N 1
ATOM 1863 C CA . ILE B 1 99 ? -4.746 1.239 5.719 1 90.81 99 ILE B CA 1
ATOM 1864 C C . ILE B 1 99 ? -3.871 1.241 4.465 1 90.81 99 ILE B C 1
ATOM 1866 O O . ILE B 1 99 ? -2.643 1.174 4.559 1 90.81 99 ILE B O 1
ATOM 1870 N N . ASN B 1 100 ? -4.477 1.361 3.367 1 91.06 100 ASN B N 1
ATOM 1871 C CA . ASN B 1 100 ? -3.73 1.404 2.113 1 91.06 100 ASN B CA 1
ATOM 1872 C C . ASN B 1 100 ? -2.768 2.588 2.074 1 91.06 100 ASN B C 1
ATOM 1874 O O . ASN B 1 100 ? -1.592 2.424 1.743 1 91.06 100 ASN B O 1
ATOM 1878 N N . TYR B 1 101 ? -3.289 3.713 2.416 1 94.94 101 TYR B N 1
ATOM 1879 C CA . TYR B 1 101 ? -2.467 4.918 2.4 1 94.94 101 TYR B CA 1
ATOM 1880 C C . TYR B 1 101 ? -1.33 4.816 3.41 1 94.94 101 TYR B C 1
ATOM 1882 O O . TYR B 1 101 ? -0.18 5.129 3.094 1 94.94 101 TYR B O 1
ATOM 1890 N N . HIS B 1 102 ? -1.675 4.402 4.562 1 95.25 102 HIS B N 1
ATOM 1891 C CA . HIS B 1 102 ? -0.666 4.293 5.609 1 95.25 102 HIS B CA 1
ATOM 1892 C C . HIS B 1 102 ? 0.416 3.289 5.234 1 95.25 102 HIS B C 1
ATOM 1894 O O . HIS B 1 102 ? 1.606 3.555 5.414 1 95.25 102 HIS B O 1
ATOM 1900 N N . ALA B 1 103 ? 0.032 2.166 4.719 1 92.69 103 ALA B N 1
ATOM 1901 C CA . ALA B 1 103 ? 0.99 1.16 4.266 1 92.69 103 ALA B CA 1
ATOM 1902 C C . ALA B 1 103 ? 1.895 1.72 3.172 1 92.69 103 ALA B C 1
ATOM 1904 O O . ALA B 1 103 ? 3.105 1.482 3.178 1 92.69 103 ALA B O 1
ATOM 1905 N N . ALA B 1 104 ? 1.32 2.426 2.273 1 93.5 104 ALA B N 1
ATOM 1906 C CA . ALA B 1 104 ? 2.086 2.977 1.158 1 93.5 104 ALA B CA 1
ATOM 1907 C C . ALA B 1 104 ? 3.201 3.889 1.657 1 93.5 104 ALA B C 1
ATOM 1909 O O . ALA B 1 104 ? 4.336 3.807 1.185 1 93.5 104 ALA B O 1
ATOM 1910 N N . VAL B 1 105 ? 2.91 4.746 2.6 1 95.62 105 VAL B N 1
ATOM 1911 C CA . VAL B 1 105 ? 3.938 5.68 3.045 1 95.62 105 VAL B CA 1
ATOM 1912 C C . VAL B 1 105 ? 4.969 4.945 3.898 1 95.62 105 VAL B C 1
ATOM 1914 O O . VAL B 1 105 ? 6.148 5.309 3.91 1 95.62 105 VAL B O 1
ATOM 1917 N N . GLN B 1 106 ? 4.566 3.904 4.609 1 94.31 106 GLN B N 1
ATOM 1918 C CA . GLN B 1 106 ? 5.539 3.107 5.352 1 94.31 106 GLN B CA 1
ATOM 1919 C C . GLN B 1 106 ? 6.5 2.395 4.41 1 94.31 106 GLN B C 1
ATOM 1921 O O . GLN B 1 106 ? 7.695 2.297 4.691 1 94.31 106 GLN B O 1
ATOM 1926 N N . LEU B 1 107 ? 6.016 2.039 3.305 1 92.38 107 LEU B N 1
ATOM 1927 C CA . LEU B 1 107 ? 6.797 1.233 2.375 1 92.38 107 LEU B CA 1
ATOM 1928 C C . LEU B 1 107 ? 7.605 2.121 1.433 1 92.38 107 LEU B C 1
ATOM 1930 O O . LEU B 1 107 ? 8.656 1.712 0.939 1 92.38 107 LEU B O 1
ATOM 1934 N N . SER B 1 108 ? 7.211 3.387 1.268 1 92.56 108 SER B N 1
ATOM 1935 C CA . SER B 1 108 ? 7.848 4.125 0.183 1 92.56 108 SER B CA 1
ATOM 1936 C C . SER B 1 108 ? 8.141 5.566 0.593 1 92.56 108 SER B C 1
ATOM 1938 O O . SER B 1 108 ? 8.781 6.309 -0.149 1 92.56 108 SER B O 1
ATOM 1940 N N . GLY B 1 109 ? 7.746 5.98 1.696 1 93.88 109 GLY B N 1
ATOM 1941 C CA . GLY B 1 109 ? 7.836 7.379 2.082 1 93.88 109 GLY B CA 1
ATOM 1942 C C . GLY B 1 109 ? 9.242 7.809 2.449 1 93.88 109 GLY B C 1
ATOM 1943 O O . GLY B 1 109 ? 9.539 9 2.51 1 93.88 109 GLY B O 1
ATOM 1944 N N . GLU B 1 110 ? 10.133 6.891 2.703 1 94.38 110 GLU B N 1
ATOM 1945 C CA . GLU B 1 110 ? 11.477 7.195 3.189 1 94.38 110 GLU B CA 1
ATOM 1946 C C . GLU B 1 110 ? 12.203 8.141 2.242 1 94.38 110 GLU B C 1
ATOM 1948 O O . GLU B 1 110 ? 12.875 9.078 2.686 1 94.38 110 GLU B O 1
ATOM 1953 N N . ALA B 1 111 ? 12.008 7.969 1.021 1 93.06 111 ALA B N 1
ATOM 1954 C CA . ALA B 1 111 ? 12.719 8.75 0.01 1 93.06 111 ALA B CA 1
ATOM 1955 C C . ALA B 1 111 ? 12.289 10.211 0.037 1 93.06 111 ALA B C 1
ATOM 1957 O O . ALA B 1 111 ? 12.984 11.078 -0.49 1 93.06 111 ALA B O 1
ATOM 1958 N N . TYR B 1 112 ? 11.156 10.5 0.635 1 96.19 112 TYR B N 1
ATOM 1959 C CA . TYR B 1 112 ? 10.602 11.852 0.567 1 96.19 112 TYR B CA 1
ATOM 1960 C C . TYR B 1 112 ? 10.719 12.555 1.911 1 96.19 112 TYR B C 1
ATOM 1962 O O . TYR B 1 112 ? 10.406 13.742 2.025 1 96.19 112 TYR B O 1
ATOM 1970 N N . PHE B 1 113 ? 11.117 11.836 2.945 1 98.25 113 PHE B N 1
ATOM 1971 C CA . PHE B 1 113 ? 11.328 12.43 4.258 1 98.25 113 PHE B CA 1
ATOM 1972 C C . PHE B 1 113 ? 12.578 13.312 4.258 1 98.25 113 PHE B C 1
ATOM 1974 O O . PHE B 1 113 ? 13.68 12.836 3.967 1 98.25 113 PHE B O 1
ATOM 1981 N N . GLN B 1 114 ? 12.398 14.555 4.652 1 98.25 114 GLN B N 1
ATOM 1982 C CA . GLN B 1 114 ? 13.508 15.5 4.598 1 98.25 114 GLN B CA 1
ATOM 1983 C C . GLN B 1 114 ? 14.383 15.398 5.844 1 98.25 114 GLN B C 1
ATOM 1985 O O . GLN B 1 114 ? 13.922 15.688 6.953 1 98.25 114 GLN B O 1
ATOM 1990 N N . VAL B 1 115 ? 15.703 15.102 5.609 1 97.31 115 VAL B N 1
ATOM 1991 C CA . VAL B 1 115 ? 16.641 14.953 6.719 1 97.31 115 VAL B CA 1
ATOM 1992 C C . VAL B 1 115 ? 17.094 16.328 7.207 1 97.31 115 VAL B C 1
ATOM 1994 O O . VAL B 1 115 ? 17.625 16.469 8.305 1 97.31 115 VAL B O 1
ATOM 1997 N N . GLN B 1 116 ? 16.875 17.297 6.352 1 97.69 116 GLN B N 1
ATOM 1998 C CA . GLN B 1 116 ? 17.016 18.703 6.715 1 97.69 116 GLN B CA 1
ATOM 1999 C C . GLN B 1 116 ? 15.734 19.469 6.43 1 97.69 116 GLN B C 1
ATOM 2001 O O . GLN B 1 116 ? 15.242 19.484 5.297 1 97.69 116 GLN B O 1
ATOM 2006 N N . SER B 1 117 ? 15.234 20.125 7.473 1 98.56 117 SER B N 1
ATOM 2007 C CA . SER B 1 117 ? 13.977 20.844 7.309 1 98.56 117 SER B CA 1
ATOM 2008 C C . SER B 1 117 ? 14.156 22.078 6.434 1 98.56 117 SER B C 1
ATOM 2010 O O . SER B 1 117 ? 15.219 22.703 6.434 1 98.56 117 SER B O 1
ATOM 2012 N N . PHE B 1 118 ? 13.078 22.438 5.793 1 98.44 118 PHE B N 1
ATOM 2013 C CA . PHE B 1 118 ? 13.062 23.641 4.969 1 98.44 118 PHE B CA 1
ATOM 2014 C C . PHE B 1 118 ? 13.062 24.891 5.844 1 98.44 118 PHE B C 1
ATOM 2016 O O . PHE B 1 118 ? 12.711 24.844 7.023 1 98.44 118 PHE B O 1
ATOM 2023 N N . ASP B 1 119 ? 13.32 25.984 5.281 1 97.94 119 ASP B N 1
ATOM 2024 C CA . ASP B 1 119 ? 13.43 27.25 6 1 97.94 119 ASP B CA 1
ATOM 2025 C C . ASP B 1 119 ? 12.078 27.688 6.57 1 97.94 119 ASP B C 1
ATOM 2027 O O . ASP B 1 119 ? 12.008 28.234 7.672 1 97.94 119 ASP B O 1
ATOM 2031 N N . TYR B 1 120 ? 11.078 27.344 5.918 1 97.56 120 TYR B N 1
ATOM 2032 C CA . TYR B 1 120 ? 9.773 27.828 6.34 1 97.56 120 TYR B CA 1
ATOM 2033 C C . TYR B 1 120 ? 9.32 27.141 7.625 1 97.56 120 TYR B C 1
ATOM 2035 O O . TYR B 1 120 ? 8.375 27.594 8.281 1 97.56 120 TYR B O 1
ATOM 2043 N N . CYS B 1 121 ? 10.039 26.078 7.922 1 98.31 121 CYS B N 1
ATOM 2044 C CA . CYS B 1 121 ? 9.656 25.312 9.109 1 98.31 121 CYS B CA 1
ATOM 2045 C C . CYS B 1 121 ? 9.859 26.141 10.375 1 98.31 121 CYS B C 1
ATOM 2047 O O . CYS B 1 121 ? 9.32 25.797 11.43 1 98.31 121 CYS B O 1
ATOM 2049 N N . LYS B 1 122 ? 10.523 27.25 10.281 1 97.75 122 LYS B N 1
ATOM 2050 C CA . LYS B 1 122 ? 10.805 28.109 11.43 1 97.75 122 LYS B CA 1
ATOM 2051 C C . LYS B 1 122 ? 9.656 29.094 11.672 1 97.75 122 LYS B C 1
ATOM 2053 O O . LYS B 1 122 ? 9.602 29.734 12.719 1 97.75 122 LYS B O 1
ATOM 2058 N N . GLU B 1 123 ? 8.852 29.188 10.648 1 96.25 123 GLU B N 1
ATOM 2059 C CA . GLU B 1 123 ? 7.746 30.125 10.781 1 96.25 123 GLU B CA 1
ATOM 2060 C C . GLU B 1 123 ? 6.746 29.656 11.836 1 96.25 123 GLU B C 1
ATOM 2062 O O . GLU B 1 123 ? 6.473 28.469 11.953 1 96.25 123 GLU B O 1
ATOM 2067 N N . SER B 1 124 ? 6.156 30.578 12.5 1 93.31 124 SER B N 1
ATOM 2068 C CA . SER B 1 124 ? 5.359 30.297 13.688 1 93.31 124 SER B CA 1
ATOM 2069 C C . SER B 1 124 ? 4.109 29.484 13.328 1 93.31 124 SER B C 1
ATOM 2071 O O . SER B 1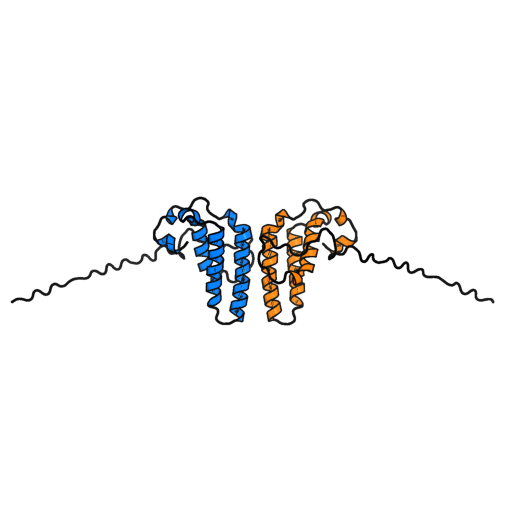 124 ? 3.652 28.656 14.117 1 93.31 124 SER B O 1
ATOM 2073 N N . TRP B 1 125 ? 3.619 29.672 12.133 1 94.31 125 TRP B N 1
ATOM 2074 C CA . TRP B 1 125 ? 2.357 29.047 11.758 1 94.31 125 TRP B CA 1
ATOM 2075 C C . TRP B 1 125 ? 2.562 27.562 11.453 1 94.31 125 TRP B C 1
ATOM 2077 O O . TRP B 1 125 ? 1.6 26.797 11.414 1 94.31 125 TRP B O 1
ATOM 2087 N N . VAL B 1 126 ? 3.799 27.062 11.328 1 97.31 126 VAL B N 1
ATOM 2088 C CA . VAL B 1 126 ? 4.086 25.719 10.836 1 97.31 126 VAL B CA 1
ATOM 2089 C C . VAL B 1 126 ? 3.947 24.703 11.977 1 97.31 126 VAL B C 1
ATOM 2091 O O . VAL B 1 126 ? 3.629 23.547 11.742 1 97.31 126 VAL B O 1
ATOM 2094 N N . LYS B 1 127 ? 4.113 25.141 13.195 1 96.38 127 LYS B N 1
ATOM 2095 C CA . LYS B 1 127 ? 4.051 24.25 14.344 1 96.38 127 LYS B CA 1
ATOM 2096 C C . LYS B 1 127 ? 2.732 23.484 14.367 1 96.38 127 LYS B C 1
ATOM 2098 O O . LYS B 1 127 ? 2.713 22.281 14.648 1 96.38 127 LYS B O 1
ATOM 2103 N N . LYS B 1 128 ? 1.662 24.156 14.008 1 96.5 128 LYS B N 1
ATOM 2104 C CA . LYS B 1 128 ? 0.348 23.531 14.055 1 96.5 128 LYS B CA 1
ATOM 2105 C C . LYS B 1 128 ? 0.173 22.531 12.906 1 96.5 128 LYS B C 1
ATOM 2107 O O . LYS B 1 128 ? -0.775 21.75 12.898 1 96.5 128 LYS B O 1
ATOM 2112 N N . CYS B 1 129 ? 1.019 22.547 11.922 1 97.88 129 CYS B N 1
ATOM 2113 C CA . CYS B 1 129 ? 0.903 21.703 10.727 1 97.88 129 CYS B CA 1
ATOM 2114 C C . CYS B 1 129 ? 1.722 20.438 10.875 1 97.88 129 CYS B C 1
ATOM 2116 O O . CYS B 1 129 ? 1.667 19.562 10.008 1 97.88 129 CYS B O 1
ATOM 2118 N N . VAL B 1 130 ? 2.488 20.375 11.945 1 97.62 130 VAL B N 1
ATOM 2119 C CA . VAL B 1 130 ? 3.373 19.234 12.164 1 97.62 130 VAL B CA 1
ATOM 2120 C C . VAL B 1 130 ? 2.895 18.438 13.375 1 97.62 130 VAL B C 1
ATOM 2122 O O . VAL B 1 130 ? 2.428 19.016 14.359 1 97.62 130 VAL B O 1
#

pLDDT: mean 87.84, std 18.0, range [39.69, 98.88]

Organism: Crassostrea virginica (NCBI:txid6565)

Sequence (260 aa):
MRWAFLLVVVITIWYPEAEGLSCQNHKHINGCSIPLGLPFLYKQKFKPACNMHDHCYNCAVHYKKDRSYCDSKFRRDMDNICNQANNALERVTCKLVCINYHAAVQLSGEAYFQVQSFDYCKESWVKKCVMRWAFLLVVVITIWYPEAEGLSCQNHKHINGCSIPLGLPFLYKQKFKPACNMHDHCYNCAVHYKKDRSYCDSKFRRDMDNICNQANNALERVTCKLVCINYHAAVQLSGEAYFQVQSFDYCKESWVKKCV

Radius of gyration: 29.26 Å; Cα contacts (8 Å, |Δi|>4): 272; chains: 2; bounding box: 41×147×59 Å

InterPro domains:
  IPR015141 Phospholipase A2, prokaryotic/fungal [PF09056] (30-108)
  IPR036444 Phospholipase A2 domain superfamily [G3DSA:1.20.90.10] (15-109)
  IPR036444 Phospholipase A2 domain superfamily [SSF48619] (29-109)
  IPR038875 Phospholipase A2, conodipine-like [PTHR37687] (28-128)

Solvent-accessible surface area (backbone atoms only — not comparable to full-atom values): 15202 Å² total; per-residue (Å²): 137,84,81,78,80,77,80,76,79,76,75,72,72,72,61,68,73,58,96,54,82,40,67,85,43,52,92,80,41,75,41,63,78,59,68,94,71,54,87,67,76,60,50,75,76,40,21,66,34,28,15,29,33,34,41,17,29,38,25,21,45,76,70,74,44,50,68,70,55,35,50,50,49,32,45,50,45,43,50,55,57,27,70,66,46,94,44,71,68,55,24,53,52,42,50,54,50,45,49,40,55,45,51,49,44,71,68,57,36,70,85,68,48,36,89,63,42,52,78,66,52,72,40,79,77,40,60,82,32,86,135,86,81,77,79,77,80,76,77,76,75,69,71,72,62,68,71,57,100,54,81,41,64,82,42,52,94,81,41,76,41,64,78,58,68,93,70,54,89,66,77,59,50,76,76,38,22,66,34,28,16,29,34,35,42,16,30,37,24,22,45,77,71,75,46,51,66,69,55,35,51,52,48,33,45,52,47,41,50,55,58,27,70,67,44,93,44,71,67,54,24,53,54,41,50,53,48,43,49,41,55,45,50,48,44,73,67,57,36,71,84,67,49,34,88,64,42,52,77,66,54,75,40,79,77,40,60,81,32,85

Nearest PDB structures (foldseek):
  1u89-assembly1_A  TM=3.864E-01  e=2.607E+00  Mus musculus
  2oer-assembly1_A  TM=3.332E-01  e=3.205E+00  Pseudomonas aeruginosa
  1u89-assembly1_A  TM=3.864E-01  e=2.629E+00  Mus musculus
  2oer-assembly1_A  TM=3.332E-01  e=3.558E+00  Pseudomonas aeruginosa

Secondary structure (DSSP, 8-state):
------------------S--BTTB-TT--S---GGG---S-TTTTHHHHHHHHHHHHHTGGGT--HHHHHHHHHHHHHHHHTT-SSHHHHHHHHHHHHHHHHHHHHHGGGGS-SS--GGGGSGGGGGG-/------------------S--BTTB-TT--S---GGG---S-HHHHHHHHHHHHHHHHHTTTTT--HHHHHHHHHHHHHHHHTT-SSHHHHHHHHHHHHHHHHHHHHHGGGGS-SS--GGGGSGGGGGG-